Protein AF-A0A2Z3UNY6-F1 (afdb_monomer_lite)

Secondary structure (DSSP, 8-state):
-HHHHHHHHHHTS-HHHHHHHHHHHHHHHHHSPPPHHHHHHHHHHHHHHHHTGGGSTTPPP----HHHHHHHHHHHHHHHHHHHHHH-HHHHHHHHHHHHHH-HHHHHHHHHHHHHHHHHHHHHHHHTTHHHHHHHTSHHHHHTTHHHHHHHHIIIIIHHHHHHHHHHHHHHHTTSS---HHHHHHHHHHHHHHHHHHHHHHHHHHHTT-GGGHHHHHHHHHHHHHHHHHHHHHHHHHHHHHHHTGGGS-HHHHHHHHHHHHHHHHHHHHHHHHHHSPPP-GGGG--

pLDDT: mean 86.16, std 9.03, range [49.38, 97.25]

Sequence (287 aa):
MMRLLAATVLRLYPRAWRRRYAEEVGDLLASRPVRARTVTDLARGAFDAWINRRLIPGGSAMRVPITPIVLTVSTYALLNLWNPGIRHVPSLHEAWNVAMESSSTATLGLAAVATFLFAATPVLAMLSLVPLFLSATTKRAFMEGRGLLVLTLAGAFAIPIWGFTSIYYGMTFFDLGFPVGPLGNAMTGGFFAPLIIVVALGLRGVAVVDPLLDAGVHRAGRLLSIAAALNMVAWVPVLLLLTLGASGASTRFVVAVLASVVCSVGISVVIIRSCTRPEPSRNLVRA

Radius of gyration: 22.83 Å; chains: 1; bounding box: 60×33×71 Å

Structure (mmCIF, N/CA/C/O backbone):
data_AF-A0A2Z3UNY6-F1
#
_entry.id   AF-A0A2Z3UNY6-F1
#
loop_
_atom_site.group_PDB
_atom_site.id
_atom_site.type_symbol
_atom_site.label_atom_id
_atom_site.label_alt_id
_atom_site.label_comp_id
_atom_site.label_asym_id
_atom_site.label_entity_id
_atom_site.label_seq_id
_atom_site.pdbx_PDB_ins_code
_atom_site.Cartn_x
_atom_site.Cartn_y
_atom_site.Cartn_z
_atom_site.occupancy
_atom_site.B_iso_or_equiv
_atom_site.auth_seq_id
_atom_site.auth_comp_id
_atom_site.auth_asym_id
_atom_site.auth_atom_id
_atom_site.pdbx_PDB_model_num
ATOM 1 N N . MET A 1 1 ? 6.566 -2.713 34.388 1.00 88.88 1 MET A N 1
ATOM 2 C CA . MET A 1 1 ? 6.427 -2.518 32.925 1.00 88.88 1 MET A CA 1
ATOM 3 C C . MET A 1 1 ? 5.611 -3.621 32.235 1.00 88.88 1 MET A C 1
ATOM 5 O O . MET A 1 1 ? 4.559 -3.305 31.700 1.00 88.88 1 MET A O 1
ATOM 9 N N . MET A 1 2 ? 5.999 -4.907 32.289 1.00 94.31 2 MET A N 1
ATOM 10 C CA . MET A 1 2 ? 5.293 -5.994 31.564 1.00 94.31 2 MET A CA 1
ATOM 11 C C . MET A 1 2 ? 3.803 -6.164 31.920 1.00 94.31 2 MET A C 1
ATOM 13 O O . MET A 1 2 ? 2.992 -6.425 31.039 1.00 94.31 2 MET A O 1
ATOM 17 N N . ARG A 1 3 ? 3.412 -5.945 33.184 1.00 94.69 3 ARG A N 1
ATOM 18 C CA . ARG A 1 3 ? 1.993 -5.943 33.600 1.00 94.69 3 ARG A CA 1
ATOM 19 C C . ARG A 1 3 ? 1.163 -4.859 32.899 1.00 94.69 3 ARG A C 1
ATOM 21 O O . ARG A 1 3 ? 0.046 -5.131 32.480 1.00 94.69 3 ARG A O 1
ATOM 28 N N . LEU A 1 4 ? 1.723 -3.659 32.715 1.00 91.69 4 LEU A N 1
ATOM 29 C CA . LEU A 1 4 ? 1.059 -2.569 31.988 1.00 91.69 4 LEU A CA 1
ATOM 30 C C . LEU A 1 4 ? 0.896 -2.914 30.505 1.00 91.69 4 LEU A C 1
ATOM 32 O O . LEU A 1 4 ? -0.156 -2.649 29.928 1.00 91.69 4 LEU A O 1
ATOM 36 N N . LEU A 1 5 ? 1.903 -3.559 29.905 1.00 89.19 5 LEU A N 1
ATOM 37 C CA . LEU A 1 5 ? 1.811 -4.066 28.535 1.00 89.19 5 LEU A CA 1
ATOM 38 C C . LEU A 1 5 ? 0.714 -5.126 28.409 1.00 89.19 5 LEU A C 1
ATOM 40 O O . LEU A 1 5 ? -0.135 -5.000 27.534 1.00 89.19 5 LEU A O 1
ATOM 44 N N . ALA A 1 6 ? 0.656 -6.108 29.311 1.00 92.88 6 ALA A N 1
ATOM 45 C CA . ALA A 1 6 ? -0.406 -7.117 29.310 1.00 92.88 6 ALA A CA 1
ATOM 46 C C . ALA A 1 6 ? -1.806 -6.497 29.471 1.00 92.88 6 ALA A C 1
ATOM 48 O O . ALA A 1 6 ? -2.715 -6.830 28.712 1.00 92.88 6 ALA A O 1
ATOM 49 N N . ALA A 1 7 ? -1.972 -5.536 30.386 1.00 91.00 7 ALA A N 1
ATOM 50 C CA . ALA A 1 7 ? -3.230 -4.804 30.551 1.00 91.00 7 ALA A CA 1
ATOM 51 C C . ALA A 1 7 ? -3.602 -3.988 29.299 1.00 91.00 7 ALA A C 1
ATOM 53 O O . ALA A 1 7 ? -4.776 -3.886 28.942 1.00 91.00 7 ALA A O 1
ATOM 54 N N . THR A 1 8 ? -2.608 -3.436 28.600 1.00 86.94 8 THR A N 1
ATOM 55 C CA . THR A 1 8 ? -2.811 -2.725 27.330 1.00 86.94 8 THR A CA 1
ATOM 56 C C . THR A 1 8 ? -3.236 -3.690 26.225 1.00 86.94 8 THR A C 1
ATOM 58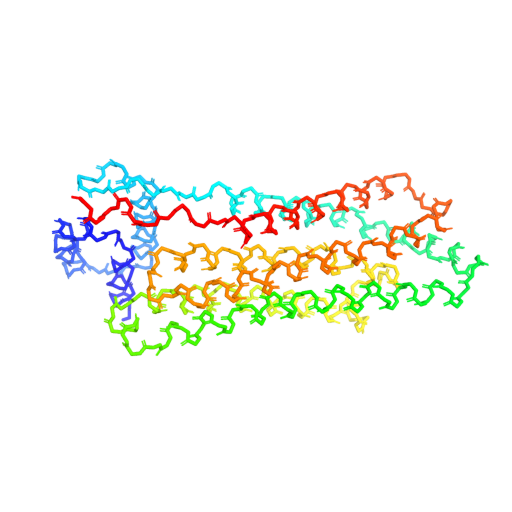 O O . THR A 1 8 ? -4.195 -3.407 25.511 1.00 86.94 8 THR A O 1
ATOM 61 N N . VAL A 1 9 ? -2.602 -4.861 26.129 1.00 88.50 9 VAL A N 1
ATOM 62 C CA . VAL A 1 9 ? -2.979 -5.916 25.175 1.00 88.50 9 VAL A CA 1
ATOM 63 C C . VAL A 1 9 ? -4.389 -6.434 25.451 1.00 88.50 9 VAL A C 1
ATOM 65 O O . VAL A 1 9 ? -5.155 -6.627 24.510 1.00 88.50 9 VAL A O 1
ATOM 68 N N . LEU A 1 10 ? -4.799 -6.568 26.717 1.00 93.50 10 LEU A N 1
ATOM 69 C CA . LEU A 1 10 ? -6.178 -6.935 27.050 1.00 93.50 10 LEU A CA 1
ATOM 70 C C . LEU A 1 10 ? -7.196 -5.952 26.468 1.00 93.50 10 LEU A C 1
ATOM 72 O O . LEU A 1 10 ? -8.253 -6.382 26.015 1.00 93.50 10 LEU A O 1
ATOM 76 N N . ARG A 1 11 ? -6.880 -4.651 26.391 1.00 89.00 11 ARG A N 1
ATOM 77 C CA . ARG A 1 11 ? -7.766 -3.650 25.768 1.00 89.00 11 ARG A CA 1
ATOM 78 C C . ARG A 1 11 ? -7.969 -3.874 24.266 1.00 89.00 11 ARG A C 1
ATOM 80 O O . ARG A 1 11 ? -8.974 -3.393 23.742 1.00 89.00 11 ARG A O 1
ATOM 87 N N . LEU A 1 12 ? -7.079 -4.623 23.607 1.00 85.81 12 LEU A N 1
ATOM 88 C CA . LEU A 1 12 ? -7.204 -4.993 22.196 1.00 85.81 12 LEU A CA 1
ATOM 89 C C . LEU A 1 12 ? -8.274 -6.064 21.961 1.00 85.81 12 LEU A C 1
ATOM 91 O O . LEU A 1 12 ? -8.753 -6.174 20.837 1.00 85.81 12 LEU A O 1
ATOM 95 N N . TYR A 1 13 ? -8.691 -6.825 22.979 1.00 90.19 13 TYR A N 1
ATOM 96 C CA . TYR A 1 13 ? -9.731 -7.842 22.807 1.00 90.19 13 TYR A CA 1
ATOM 97 C C . TYR A 1 13 ? -11.101 -7.220 22.463 1.00 90.19 13 TYR A C 1
ATOM 99 O O . TYR A 1 13 ? -11.451 -6.138 22.971 1.00 90.19 13 TYR A O 1
ATOM 107 N N . PRO A 1 14 ? -11.937 -7.920 21.663 1.00 86.38 14 PRO A N 1
ATOM 108 C CA . PRO A 1 14 ? -13.296 -7.484 21.357 1.00 86.38 14 PRO A CA 1
ATOM 109 C C . PRO A 1 14 ? -14.097 -7.150 22.622 1.00 86.38 14 PRO A C 1
ATOM 111 O O . PRO A 1 14 ? -14.027 -7.849 23.631 1.00 86.38 14 PRO A O 1
ATOM 114 N N . ARG A 1 15 ? -14.924 -6.097 22.576 1.00 86.94 15 ARG A N 1
ATOM 115 C CA . ARG A 1 15 ? -15.680 -5.622 23.755 1.00 86.94 15 ARG A CA 1
ATOM 116 C C . ARG A 1 15 ? -16.594 -6.693 24.370 1.00 86.94 15 ARG A C 1
ATOM 118 O O . ARG A 1 15 ? -16.791 -6.683 25.579 1.00 86.94 15 ARG A O 1
ATOM 125 N N . ALA A 1 16 ? -17.174 -7.575 23.551 1.00 88.25 16 ALA A N 1
ATOM 126 C CA . ALA A 1 16 ? -18.000 -8.690 24.025 1.00 88.25 16 ALA A CA 1
ATOM 127 C C . ALA A 1 16 ? -17.166 -9.720 24.803 1.00 88.25 16 ALA A C 1
ATOM 129 O O . ALA A 1 16 ? -17.562 -10.127 25.886 1.00 88.25 16 ALA A O 1
ATOM 130 N N . TRP A 1 17 ? -15.971 -10.047 24.299 1.00 94.00 17 TRP A N 1
ATOM 131 C CA . TRP A 1 17 ? -15.021 -10.912 24.994 1.00 94.00 17 TRP A CA 1
ATOM 132 C C . TRP A 1 17 ? -14.603 -10.305 26.334 1.00 94.00 17 TRP A C 1
ATOM 134 O O . TRP A 1 17 ? -14.711 -10.949 27.371 1.00 94.00 17 TRP A O 1
ATOM 144 N N . ARG A 1 18 ? -14.206 -9.025 26.330 1.00 94.62 18 ARG A N 1
ATOM 145 C CA . ARG A 1 18 ? -13.748 -8.338 27.546 1.00 94.62 18 ARG A CA 1
ATOM 146 C C . ARG A 1 18 ? -14.812 -8.284 28.632 1.00 94.62 18 ARG A C 1
ATOM 148 O O . ARG A 1 18 ? -14.487 -8.482 29.789 1.00 94.62 18 ARG A O 1
ATOM 155 N N . ARG A 1 19 ? -16.073 -8.043 28.265 1.00 93.31 19 ARG A N 1
ATOM 156 C CA . ARG A 1 19 ? -17.181 -8.031 29.231 1.00 93.31 19 ARG A CA 1
ATOM 157 C C . ARG A 1 19 ? -17.341 -9.348 29.986 1.00 93.31 19 ARG A C 1
ATOM 159 O O . ARG A 1 19 ? -17.894 -9.323 31.071 1.00 93.31 19 ARG A O 1
ATOM 166 N N . ARG A 1 20 ? -16.896 -10.461 29.402 1.00 93.31 20 ARG A N 1
ATOM 167 C CA . ARG A 1 20 ? -17.032 -11.787 29.997 1.00 93.31 20 ARG A CA 1
ATOM 168 C C . ARG A 1 20 ? -15.763 -12.258 30.697 1.00 93.31 20 ARG A C 1
ATOM 170 O O . ARG A 1 20 ? -15.863 -12.833 31.763 1.00 93.31 20 ARG A O 1
ATOM 177 N N . TYR A 1 21 ? -14.597 -12.013 30.102 1.00 95.38 21 TYR A N 1
ATOM 178 C CA . TYR A 1 21 ? -13.350 -12.658 30.525 1.00 95.38 21 TYR A CA 1
ATOM 179 C C . TYR A 1 21 ? -12.271 -11.688 31.022 1.00 95.38 21 TYR A C 1
ATOM 181 O O . TYR A 1 21 ? -11.218 -12.133 31.469 1.00 95.38 21 TYR A O 1
ATOM 189 N N . ALA A 1 22 ? -12.462 -10.364 30.920 1.00 94.56 22 ALA A N 1
ATOM 190 C CA . ALA A 1 22 ? -11.389 -9.431 31.281 1.00 94.56 22 ALA A CA 1
ATOM 191 C C . ALA A 1 22 ? -11.068 -9.434 32.781 1.00 94.56 22 ALA A C 1
ATOM 193 O O . ALA A 1 22 ? -9.909 -9.224 33.125 1.00 94.56 22 ALA A O 1
ATOM 194 N N . GLU A 1 23 ? -12.065 -9.658 33.639 1.00 96.25 23 GLU A N 1
ATOM 195 C CA . GLU A 1 23 ? -11.885 -9.744 35.093 1.00 96.25 23 GLU A CA 1
ATOM 196 C C . GLU A 1 23 ? -11.099 -11.006 35.463 1.00 96.25 23 GLU A C 1
ATOM 198 O O . GLU A 1 23 ? -9.991 -10.896 35.977 1.00 96.25 23 GLU A O 1
ATOM 203 N N . GLU A 1 24 ? -11.570 -12.181 35.029 1.00 97.12 24 GLU A N 1
ATOM 204 C CA . GLU A 1 24 ? -10.894 -13.469 35.249 1.00 97.12 24 GLU A CA 1
ATOM 205 C C . GLU A 1 24 ? -9.432 -13.460 34.763 1.00 97.12 24 GLU A C 1
ATOM 207 O O . GLU A 1 24 ? -8.513 -13.890 35.464 1.00 97.12 24 GLU A O 1
ATOM 212 N N . VAL A 1 25 ? -9.179 -12.939 33.555 1.00 96.75 25 VAL A N 1
ATOM 213 C CA . VAL A 1 25 ? -7.810 -12.856 33.022 1.00 96.75 25 VAL A CA 1
ATOM 214 C C . VAL A 1 25 ? -6.994 -11.780 33.744 1.00 96.75 25 VAL A C 1
ATOM 216 O O . VAL A 1 25 ? -5.783 -11.941 33.904 1.00 96.75 25 VAL A O 1
ATOM 219 N N . GLY A 1 26 ? -7.632 -10.712 34.224 1.00 96.06 26 GLY A N 1
ATOM 220 C CA . GLY A 1 26 ? -7.013 -9.720 35.101 1.00 96.06 26 GLY A CA 1
ATOM 221 C C . GLY A 1 26 ? -6.489 -10.344 36.396 1.00 96.06 26 GLY A C 1
ATOM 222 O O . GLY A 1 26 ? -5.318 -10.147 36.732 1.00 96.06 26 GLY A O 1
ATOM 223 N N . ASP A 1 27 ? -7.300 -11.171 37.052 1.00 96.44 27 ASP A N 1
ATOM 224 C CA . ASP A 1 27 ? -6.939 -11.869 38.294 1.00 96.44 27 ASP A CA 1
ATOM 225 C C . ASP A 1 27 ? -5.810 -12.887 38.077 1.00 96.44 27 ASP A C 1
ATOM 227 O O . ASP A 1 27 ? -4.869 -13.000 38.876 1.00 96.44 27 ASP A O 1
ATOM 231 N N . LEU A 1 28 ? -5.821 -13.580 36.934 1.00 96.00 28 LEU A N 1
ATOM 232 C CA . LEU A 1 28 ? -4.721 -14.461 36.531 1.00 96.00 28 LEU A CA 1
ATOM 233 C C . LEU A 1 28 ? -3.406 -13.694 36.311 1.00 96.00 28 LEU A C 1
ATOM 235 O O . LEU A 1 28 ? -2.334 -14.183 36.678 1.00 96.00 28 LEU A O 1
ATOM 239 N N . LEU A 1 29 ? -3.462 -12.487 35.739 1.00 96.62 29 LEU A N 1
ATOM 240 C CA . LEU A 1 29 ? -2.282 -11.631 35.561 1.00 96.62 29 LEU A CA 1
ATOM 241 C C . LEU A 1 29 ? -1.804 -10.993 36.874 1.00 96.62 29 LEU A C 1
ATOM 243 O O . LEU A 1 29 ? -0.616 -10.671 36.999 1.00 96.62 29 LEU A O 1
ATOM 247 N N . ALA A 1 30 ? -2.698 -10.807 37.846 1.00 95.75 30 ALA A N 1
ATOM 248 C CA . ALA A 1 30 ? -2.356 -10.319 39.178 1.00 95.75 30 ALA A CA 1
ATOM 249 C C . ALA A 1 30 ? -1.650 -11.401 40.012 1.00 95.75 30 ALA A C 1
ATOM 251 O O . ALA A 1 30 ? -0.616 -11.123 40.627 1.00 95.75 30 ALA A O 1
ATOM 252 N N . SER A 1 31 ? -2.153 -12.638 39.962 1.00 96.88 31 SER A N 1
ATOM 253 C CA . SER A 1 31 ? -1.643 -13.776 40.743 1.00 96.88 31 SER A CA 1
ATOM 254 C C . SER A 1 31 ? -0.319 -14.359 40.235 1.00 96.88 31 SER A C 1
ATOM 256 O O . SER A 1 31 ? 0.350 -15.085 40.970 1.00 96.88 31 SER A O 1
ATOM 258 N N . ARG A 1 32 ? 0.102 -14.049 38.998 1.00 95.69 32 ARG A N 1
ATOM 259 C CA . ARG A 1 32 ? 1.323 -14.610 38.389 1.00 95.69 32 ARG A CA 1
ATOM 260 C C . ARG A 1 32 ? 2.286 -13.532 37.869 1.00 95.69 32 ARG A C 1
ATOM 262 O O . ARG A 1 32 ? 1.863 -12.449 37.457 1.00 95.69 32 ARG A O 1
ATOM 269 N N . PRO A 1 33 ? 3.608 -13.793 37.852 1.00 96.88 33 PRO A N 1
ATOM 270 C CA . PRO A 1 33 ? 4.566 -12.896 37.214 1.00 96.88 33 PRO A CA 1
ATOM 271 C C . PRO A 1 33 ? 4.385 -12.899 35.687 1.00 96.88 33 PRO A C 1
ATOM 273 O O . PRO A 1 33 ? 4.467 -13.939 35.034 1.00 96.88 33 PRO A O 1
ATOM 276 N N . VAL A 1 34 ? 4.166 -11.715 35.107 1.00 97.19 34 VAL A N 1
ATOM 277 C CA . VAL A 1 34 ? 3.964 -11.535 33.660 1.00 97.19 34 VAL A CA 1
ATOM 278 C C . VAL A 1 34 ? 5.309 -11.536 32.935 1.00 97.19 34 VAL A C 1
ATOM 280 O O . VAL A 1 34 ? 6.145 -10.660 33.166 1.00 97.19 34 VAL A O 1
ATOM 283 N N . ARG A 1 35 ? 5.500 -12.497 32.026 1.00 97.25 35 ARG A N 1
ATOM 284 C CA . ARG A 1 35 ? 6.690 -12.609 31.164 1.00 97.25 35 ARG A CA 1
ATOM 285 C C . ARG A 1 35 ? 6.400 -12.031 29.776 1.00 97.25 35 ARG A C 1
ATOM 287 O O . ARG A 1 35 ? 5.242 -11.920 29.383 1.00 97.25 35 ARG A O 1
ATOM 294 N N . ALA A 1 36 ? 7.441 -11.733 28.995 1.00 93.88 36 ALA A N 1
ATOM 295 C CA . ALA A 1 36 ? 7.281 -11.285 27.604 1.00 93.88 36 ALA A CA 1
ATOM 296 C C . ALA A 1 36 ? 6.446 -12.279 26.770 1.00 93.88 36 ALA A C 1
ATOM 298 O O . ALA A 1 36 ? 5.543 -11.869 26.047 1.00 93.88 36 ALA A O 1
ATOM 299 N N . ARG A 1 37 ? 6.662 -13.588 26.978 1.00 95.88 37 ARG A N 1
ATOM 300 C CA . ARG A 1 37 ? 5.856 -14.661 26.375 1.00 95.88 37 ARG A CA 1
ATOM 301 C C . ARG A 1 37 ? 4.360 -14.549 26.701 1.00 95.88 37 ARG A C 1
ATOM 303 O O . ARG A 1 37 ? 3.526 -14.753 25.833 1.00 95.88 37 ARG A O 1
ATOM 310 N N . THR A 1 38 ? 4.003 -14.161 27.926 1.00 96.06 38 THR A N 1
ATOM 311 C CA . THR A 1 38 ? 2.599 -13.943 28.313 1.00 96.06 38 THR A CA 1
ATOM 312 C C . THR A 1 38 ? 1.973 -12.808 27.505 1.00 96.06 38 THR A C 1
ATOM 314 O O . THR A 1 38 ? 0.831 -12.914 27.075 1.00 96.06 38 THR A O 1
ATOM 317 N N . VAL A 1 39 ? 2.723 -11.728 27.265 1.00 93.69 39 VAL A N 1
ATOM 318 C CA . VAL A 1 39 ? 2.251 -10.594 26.457 1.00 93.69 39 VAL A CA 1
ATOM 319 C C . VAL A 1 39 ? 2.047 -11.020 25.000 1.00 93.69 39 VAL A C 1
ATOM 321 O O . VAL A 1 39 ? 1.027 -10.668 24.410 1.00 93.69 39 VAL A O 1
ATOM 324 N N . THR A 1 40 ? 2.962 -11.815 24.431 1.00 87.62 40 THR A N 1
ATOM 325 C CA . THR A 1 40 ? 2.812 -12.337 23.062 1.00 87.62 40 THR A CA 1
ATOM 326 C C . THR A 1 40 ? 1.651 -13.320 22.941 1.00 87.62 40 THR A C 1
ATOM 328 O O . THR A 1 40 ? 0.905 -13.254 21.966 1.00 87.62 40 THR A O 1
ATOM 331 N N . ASP A 1 41 ? 1.446 -14.182 23.939 1.00 94.81 41 ASP A N 1
ATOM 332 C CA . ASP A 1 41 ? 0.335 -15.138 23.959 1.00 94.81 41 ASP A CA 1
ATOM 333 C C . ASP A 1 41 ? -1.015 -14.411 24.068 1.00 94.81 41 ASP A C 1
ATOM 335 O O . ASP A 1 41 ? -1.943 -14.722 23.321 1.00 94.81 41 ASP A O 1
ATOM 339 N N . LEU A 1 42 ? -1.110 -13.372 24.909 1.00 94.19 42 LEU A N 1
ATOM 340 C CA . LEU A 1 42 ? -2.285 -12.494 24.973 1.00 94.19 42 LEU A CA 1
ATOM 341 C C . LEU A 1 42 ? -2.521 -11.750 23.655 1.00 94.19 42 LEU A C 1
ATOM 343 O O . LEU A 1 42 ? -3.662 -11.615 23.225 1.00 94.19 42 LEU A O 1
ATOM 347 N N . ALA A 1 43 ? -1.466 -11.269 22.993 1.00 84.94 43 ALA A N 1
ATOM 348 C CA . ALA A 1 43 ? -1.602 -10.575 21.715 1.00 84.94 43 ALA A CA 1
ATOM 349 C C . ALA A 1 43 ? -2.113 -11.526 20.622 1.00 84.94 43 ALA A C 1
ATOM 351 O O . ALA A 1 43 ? -3.016 -11.170 19.860 1.00 84.94 43 ALA A O 1
ATOM 352 N N . ARG A 1 44 ? -1.598 -12.762 20.592 1.00 83.06 44 ARG A N 1
ATOM 353 C CA . ARG A 1 44 ? -2.071 -13.820 19.692 1.00 83.06 44 ARG A CA 1
ATOM 354 C C . ARG A 1 44 ? -3.517 -14.211 19.994 1.00 83.06 44 ARG A C 1
ATOM 356 O O . ARG A 1 44 ? -4.303 -14.349 19.063 1.00 83.06 44 ARG A O 1
ATOM 363 N N . GLY A 1 45 ? -3.884 -14.327 21.269 1.00 91.88 45 GLY A N 1
ATOM 364 C CA . GLY A 1 45 ? -5.259 -14.596 21.689 1.00 91.88 45 GLY A CA 1
ATOM 365 C C . GLY A 1 45 ? -6.223 -13.456 21.347 1.00 91.88 45 GLY A C 1
ATOM 366 O O . GLY A 1 45 ? -7.350 -13.716 20.932 1.00 91.88 45 GLY A O 1
ATOM 367 N N . ALA A 1 46 ? -5.785 -12.198 21.449 1.00 86.94 46 ALA A N 1
ATOM 368 C CA . ALA A 1 46 ? -6.578 -11.040 21.038 1.00 86.94 46 ALA A CA 1
ATOM 369 C C . ALA A 1 46 ? -6.858 -11.081 19.534 1.00 86.94 46 ALA A C 1
ATOM 371 O O . ALA A 1 46 ? -7.992 -10.871 19.102 1.00 86.94 46 ALA A O 1
ATOM 372 N N . PHE A 1 47 ? -5.823 -11.374 18.745 1.00 82.62 47 PHE A N 1
ATOM 373 C CA . PHE A 1 47 ? -5.925 -11.527 17.300 1.00 82.62 47 PHE A CA 1
ATOM 374 C C . PHE A 1 47 ? -6.857 -12.684 16.911 1.00 82.62 47 PHE A C 1
ATOM 376 O O . PHE A 1 47 ? -7.758 -12.494 16.093 1.00 82.62 47 PHE A O 1
ATOM 383 N N . ASP A 1 48 ? -6.714 -13.845 17.555 1.00 86.44 48 ASP A N 1
ATOM 384 C CA . ASP A 1 48 ? -7.592 -14.996 17.333 1.00 86.44 48 ASP A CA 1
ATOM 385 C C . ASP A 1 48 ? -9.055 -14.684 17.685 1.00 86.44 48 ASP A C 1
ATOM 387 O O . ASP A 1 48 ? -9.956 -14.958 16.895 1.00 86.44 48 ASP A O 1
ATOM 391 N N . ALA A 1 49 ? -9.302 -13.996 18.805 1.00 87.19 49 ALA A N 1
ATOM 392 C CA . ALA A 1 49 ? -10.644 -13.570 19.204 1.00 87.19 49 ALA A CA 1
ATOM 393 C C . ALA A 1 49 ? -11.292 -12.605 18.191 1.00 87.19 49 ALA A C 1
ATOM 395 O O . ALA A 1 49 ? -12.519 -12.576 18.055 1.00 87.19 49 ALA A O 1
ATOM 396 N N . TRP A 1 50 ? -10.494 -11.815 17.467 1.00 81.75 50 TRP A N 1
ATOM 397 C CA . TRP A 1 50 ? -10.985 -10.979 16.371 1.00 81.75 50 TRP A CA 1
ATOM 398 C C . TRP A 1 50 ? -11.320 -11.786 15.115 1.00 81.75 50 TRP A C 1
ATOM 400 O O . TRP A 1 50 ? -12.377 -11.550 14.523 1.00 81.75 50 TRP A O 1
ATOM 410 N N . ILE A 1 51 ? -10.480 -12.754 14.738 1.00 75.62 51 ILE A N 1
ATOM 411 C CA . ILE A 1 51 ? -10.737 -13.652 13.598 1.00 75.62 51 ILE A CA 1
ATOM 412 C C . ILE A 1 51 ? -11.983 -14.502 13.864 1.00 75.62 51 ILE A C 1
ATOM 414 O O . ILE A 1 51 ? -12.904 -14.565 13.048 1.00 75.62 51 ILE A O 1
ATOM 418 N N . ASN A 1 52 ? -12.051 -15.102 15.048 1.00 81.81 52 ASN A N 1
ATOM 419 C CA . ASN A 1 52 ? -13.112 -16.007 15.466 1.00 81.81 52 ASN A CA 1
ATOM 420 C C . ASN A 1 52 ? -14.248 -15.286 16.195 1.00 81.81 52 ASN A C 1
ATOM 422 O O . ASN A 1 52 ? -14.969 -15.888 16.989 1.00 81.81 52 ASN A O 1
ATOM 426 N N . ARG A 1 53 ? -14.475 -14.001 15.896 1.00 81.25 53 ARG A N 1
ATOM 427 C CA . ARG A 1 53 ? -15.479 -13.180 16.591 1.00 81.25 53 ARG A CA 1
ATOM 428 C C . ARG A 1 53 ? -16.901 -13.750 16.523 1.00 81.25 53 ARG A C 1
ATOM 430 O O . ARG A 1 53 ? -17.692 -13.495 17.423 1.00 81.25 53 ARG A O 1
ATOM 437 N N . ARG A 1 54 ? -17.198 -14.558 15.498 1.00 82.62 54 ARG A N 1
ATOM 438 C CA . ARG A 1 54 ? -18.456 -15.316 15.346 1.00 82.62 54 ARG A CA 1
ATOM 439 C C . ARG A 1 54 ? -18.704 -16.350 16.452 1.00 82.62 54 ARG A C 1
ATOM 441 O O . ARG A 1 54 ? -19.848 -16.711 16.679 1.00 82.62 54 ARG A O 1
ATOM 448 N N . LEU A 1 55 ? -17.649 -16.830 17.113 1.00 87.44 55 LEU A N 1
ATOM 449 C CA . LEU A 1 55 ? -17.742 -17.781 18.225 1.00 87.44 55 LEU A CA 1
ATOM 450 C C . LEU A 1 55 ? -18.044 -17.082 19.556 1.00 87.44 55 LEU A C 1
ATOM 452 O O . LEU A 1 55 ? -18.375 -17.740 20.536 1.00 87.44 55 LEU A O 1
ATOM 456 N N . ILE A 1 56 ? -17.924 -15.752 19.609 1.00 87.62 56 ILE A N 1
ATOM 457 C CA . ILE A 1 56 ? -18.188 -14.971 20.813 1.00 87.62 56 ILE A CA 1
ATOM 458 C C . ILE A 1 56 ? -19.691 -14.670 20.848 1.00 87.62 56 ILE A C 1
ATOM 460 O O . ILE A 1 56 ? -20.178 -13.991 19.942 1.00 87.62 56 ILE A O 1
ATOM 464 N N . PRO A 1 57 ? -20.439 -15.108 21.878 1.00 85.19 57 PRO A N 1
ATOM 465 C CA . PRO A 1 57 ? -21.862 -14.801 21.996 1.00 85.19 57 PRO A CA 1
ATOM 466 C C . PRO A 1 57 ? -22.119 -13.288 21.939 1.00 85.19 57 PRO A C 1
ATOM 468 O O . PRO A 1 57 ? -21.465 -12.508 22.635 1.00 85.19 57 PRO A O 1
ATOM 471 N N . GLY A 1 58 ? -23.036 -12.859 21.066 1.00 83.06 58 GLY A N 1
ATOM 472 C CA . GLY A 1 58 ? -23.312 -11.438 20.805 1.00 83.06 58 GLY A CA 1
ATOM 473 C C . GLY A 1 58 ? -22.234 -10.707 19.986 1.00 83.06 58 GLY A C 1
ATOM 474 O O . GLY A 1 58 ? -22.315 -9.492 19.789 1.00 83.06 58 GLY A O 1
ATOM 475 N N . GLY A 1 59 ? -21.208 -11.413 19.508 1.00 75.88 59 GLY A N 1
ATOM 476 C CA . GLY A 1 59 ? -20.208 -10.900 18.582 1.00 75.88 59 GLY A CA 1
ATOM 477 C C . GLY A 1 59 ? -20.712 -10.952 17.142 1.00 75.88 59 GLY A C 1
ATOM 478 O O . GLY A 1 59 ? -21.029 -12.015 16.622 1.00 75.88 59 GLY A O 1
ATOM 479 N N . SER A 1 60 ? -20.744 -9.809 16.455 1.00 73.62 60 SER A N 1
ATOM 480 C CA . SER A 1 60 ? -20.901 -9.811 15.001 1.00 73.62 60 SER A CA 1
ATOM 481 C C . SER A 1 60 ? -19.618 -10.319 14.347 1.00 73.62 60 SER A C 1
ATOM 483 O O . SER A 1 60 ? -18.515 -9.936 14.754 1.00 73.62 60 SER A O 1
ATOM 485 N N . ALA A 1 61 ? -19.751 -11.177 13.330 1.00 68.06 61 ALA A N 1
ATOM 486 C CA . ALA A 1 61 ? -18.611 -11.618 12.537 1.00 68.06 61 ALA A CA 1
ATOM 487 C C . ALA A 1 61 ? -17.849 -10.384 12.041 1.00 68.06 61 ALA A C 1
ATOM 489 O O . ALA A 1 61 ? -18.429 -9.486 11.420 1.00 68.06 61 ALA A O 1
ATOM 490 N N . MET A 1 62 ? -16.550 -10.320 12.342 1.00 65.19 62 MET A N 1
ATOM 491 C CA . MET A 1 62 ? -15.694 -9.321 11.731 1.00 65.19 62 MET A CA 1
ATOM 492 C C . MET A 1 62 ? -15.651 -9.657 10.245 1.00 65.19 62 MET A C 1
ATOM 494 O O . MET A 1 62 ? -15.025 -10.631 9.835 1.00 65.19 62 MET A O 1
ATOM 498 N N . ARG A 1 63 ? -16.361 -8.874 9.431 1.00 63.00 63 ARG A N 1
ATOM 499 C CA . ARG A 1 63 ? -16.161 -8.886 7.987 1.00 63.00 63 ARG A CA 1
ATOM 500 C C . ARG A 1 63 ? -14.805 -8.244 7.755 1.00 63.00 63 ARG A C 1
ATOM 502 O O . ARG A 1 63 ? -14.731 -7.042 7.523 1.00 63.00 63 ARG A O 1
ATOM 509 N N . VAL A 1 64 ? -13.736 -9.025 7.913 1.00 59.97 64 VAL A N 1
ATOM 510 C CA . VAL A 1 64 ? -12.423 -8.612 7.430 1.00 59.97 64 VAL A CA 1
ATOM 511 C C . VAL A 1 64 ? -12.627 -8.426 5.934 1.00 59.97 64 VAL A C 1
ATOM 513 O O . VAL A 1 64 ? -12.996 -9.393 5.259 1.00 59.97 64 VAL A O 1
ATOM 516 N N . PRO A 1 65 ? -12.525 -7.197 5.406 1.00 68.50 65 PRO A N 1
ATOM 517 C CA . PRO A 1 65 ? -12.646 -7.026 3.974 1.00 68.50 65 PRO A CA 1
ATOM 518 C C . PRO A 1 65 ? -11.566 -7.916 3.353 1.00 68.50 65 PRO A C 1
ATOM 520 O O . PRO A 1 65 ? -10.419 -7.877 3.771 1.00 68.50 65 PRO A O 1
ATOM 523 N N . ILE A 1 66 ? -11.921 -8.779 2.404 1.00 73.12 66 ILE A N 1
ATOM 524 C CA . ILE A 1 66 ? -10.935 -9.637 1.720 1.00 73.12 66 ILE A CA 1
ATOM 525 C C . ILE A 1 66 ? -9.911 -8.761 0.975 1.00 73.12 66 ILE A C 1
ATOM 527 O O . ILE A 1 66 ? -8.764 -9.150 0.773 1.00 73.12 66 ILE A O 1
ATOM 531 N N . THR A 1 67 ? -10.315 -7.534 0.631 1.00 76.38 67 THR A N 1
ATOM 532 C CA . THR A 1 67 ? -9.536 -6.565 -0.131 1.00 76.38 67 THR A CA 1
ATOM 533 C C . THR A 1 67 ? -8.131 -6.312 0.428 1.00 76.38 67 THR A C 1
ATOM 535 O O . THR A 1 67 ? -7.198 -6.526 -0.335 1.00 76.38 67 THR A O 1
ATOM 538 N N . PRO A 1 68 ? -7.893 -5.925 1.699 1.00 73.94 68 PRO A N 1
ATOM 539 C CA . PRO A 1 68 ? -6.540 -5.670 2.179 1.00 73.94 68 PRO A CA 1
ATOM 540 C C . PRO A 1 68 ? -5.678 -6.931 2.201 1.00 73.94 68 PRO A C 1
ATOM 542 O O . PRO A 1 68 ? -4.504 -6.829 1.896 1.00 73.94 68 PRO A O 1
ATOM 545 N N . ILE A 1 69 ? -6.243 -8.117 2.469 1.00 75.62 69 ILE A N 1
ATOM 546 C CA . ILE A 1 69 ? -5.482 -9.379 2.420 1.00 75.62 69 ILE A CA 1
ATOM 547 C C . ILE A 1 69 ? -4.984 -9.629 0.996 1.00 75.62 69 ILE A C 1
ATOM 549 O O . ILE A 1 69 ? -3.787 -9.815 0.789 1.00 75.62 69 ILE A O 1
ATOM 553 N N . VAL A 1 70 ? -5.891 -9.584 0.015 1.00 78.94 70 VAL A N 1
ATOM 554 C CA . VAL A 1 70 ? -5.542 -9.759 -1.402 1.00 78.94 70 VAL A CA 1
ATOM 555 C C . VAL A 1 70 ? -4.516 -8.715 -1.823 1.00 78.94 70 VAL A C 1
ATOM 557 O O . VAL A 1 70 ? -3.510 -9.058 -2.427 1.00 78.94 70 VAL A O 1
ATOM 560 N N . LEU A 1 71 ? -4.715 -7.454 -1.445 1.00 84.56 71 LEU A N 1
ATOM 561 C CA . LEU A 1 71 ? -3.799 -6.374 -1.786 1.00 84.56 71 LEU A CA 1
ATOM 562 C C . LEU A 1 71 ? -2.419 -6.518 -1.127 1.00 84.56 71 LEU A C 1
ATOM 564 O O . LEU A 1 71 ? -1.413 -6.240 -1.777 1.00 84.56 71 LEU A O 1
ATOM 568 N N . THR A 1 72 ? -2.338 -6.975 0.124 1.00 79.44 72 THR A N 1
ATOM 569 C CA . THR A 1 72 ? -1.064 -7.252 0.802 1.00 79.44 72 THR A CA 1
ATOM 570 C C . THR A 1 72 ? -0.331 -8.408 0.131 1.00 79.44 72 THR A C 1
ATOM 572 O O . THR A 1 72 ? 0.862 -8.284 -0.136 1.00 79.44 72 THR A O 1
ATOM 575 N N . VAL A 1 73 ? -1.032 -9.495 -0.205 1.00 82.44 73 VAL A N 1
ATOM 576 C CA . VAL A 1 73 ? -0.445 -10.625 -0.941 1.00 82.44 73 VAL A CA 1
ATOM 577 C C . VAL A 1 73 ? 0.035 -10.178 -2.321 1.00 82.44 73 VAL A C 1
ATOM 579 O O . VAL A 1 73 ? 1.171 -10.471 -2.684 1.00 82.44 73 VAL A O 1
ATOM 582 N N . SER A 1 74 ? -0.767 -9.409 -3.061 1.00 81.81 74 SER A N 1
ATOM 583 C CA . SER A 1 74 ? -0.377 -8.875 -4.372 1.00 81.81 74 SER A CA 1
ATOM 584 C C . SER A 1 74 ? 0.816 -7.924 -4.280 1.00 81.81 74 SER A C 1
ATOM 586 O O . SER A 1 74 ? 1.690 -7.955 -5.138 1.00 81.81 74 SER A O 1
ATOM 588 N N . THR A 1 75 ? 0.897 -7.114 -3.224 1.00 83.56 75 THR A N 1
ATOM 589 C CA . THR A 1 75 ? 2.056 -6.245 -2.974 1.00 83.56 75 THR A CA 1
ATOM 590 C C . THR A 1 75 ? 3.300 -7.069 -2.660 1.00 83.56 75 THR A C 1
ATOM 592 O O . THR A 1 75 ? 4.376 -6.791 -3.178 1.00 83.56 75 THR A O 1
ATOM 595 N N . TYR A 1 76 ? 3.168 -8.113 -1.842 1.00 83.88 76 TYR A N 1
ATOM 596 C CA . TYR A 1 76 ? 4.276 -9.015 -1.555 1.00 83.88 76 TYR A CA 1
ATOM 597 C C . TYR A 1 76 ? 4.740 -9.749 -2.819 1.00 83.88 76 TYR A C 1
ATOM 599 O O . TYR A 1 76 ? 5.940 -9.852 -3.064 1.00 83.88 76 TYR A O 1
ATOM 607 N N . ALA A 1 77 ? 3.811 -10.198 -3.666 1.00 84.12 77 ALA A N 1
ATOM 608 C CA . ALA A 1 77 ? 4.128 -10.763 -4.973 1.00 84.12 77 ALA A CA 1
ATOM 609 C C . ALA A 1 77 ? 4.865 -9.745 -5.859 1.00 84.12 77 ALA A C 1
ATOM 611 O O . ALA A 1 77 ? 5.876 -10.092 -6.459 1.00 84.12 77 ALA A O 1
ATOM 612 N N . LEU A 1 78 ? 4.430 -8.481 -5.872 1.00 84.81 78 LEU A N 1
ATOM 613 C CA . LEU A 1 78 ? 5.096 -7.395 -6.592 1.00 84.81 78 LEU A CA 1
ATOM 614 C C . LEU A 1 78 ? 6.540 -7.192 -6.102 1.00 84.81 78 LEU A C 1
ATOM 616 O O . LEU A 1 78 ? 7.459 -7.149 -6.913 1.00 84.81 78 LEU A O 1
ATOM 620 N N . LEU A 1 79 ? 6.770 -7.165 -4.786 1.00 82.12 79 LEU A N 1
ATOM 621 C CA . LEU A 1 79 ? 8.118 -7.089 -4.205 1.00 82.12 79 LEU A CA 1
ATOM 622 C C . LEU A 1 79 ? 8.984 -8.310 -4.559 1.00 82.12 79 LEU A C 1
ATOM 624 O O . LEU A 1 79 ? 10.195 -8.185 -4.716 1.00 82.12 79 LEU A O 1
ATOM 628 N N . ASN A 1 80 ? 8.386 -9.491 -4.715 1.00 80.12 80 ASN A N 1
ATOM 629 C CA . ASN A 1 80 ? 9.116 -10.673 -5.174 1.00 80.12 80 ASN A CA 1
ATOM 630 C C . ASN A 1 80 ? 9.411 -10.635 -6.678 1.00 80.12 80 ASN A C 1
ATOM 632 O O . ASN A 1 80 ? 10.460 -11.128 -7.079 1.00 80.12 80 ASN A O 1
ATOM 636 N N . LEU A 1 81 ? 8.543 -10.024 -7.493 1.00 80.00 81 LEU A N 1
ATOM 637 C CA . LEU A 1 81 ? 8.779 -9.772 -8.923 1.00 80.00 81 LEU A CA 1
ATOM 638 C C . LEU A 1 81 ? 9.843 -8.689 -9.157 1.00 80.00 81 LEU A C 1
ATOM 640 O O . LEU A 1 81 ? 10.557 -8.735 -10.158 1.00 80.00 81 LEU A O 1
ATOM 644 N N . TRP A 1 82 ? 10.005 -7.770 -8.204 1.00 75.62 82 TRP A N 1
ATOM 645 C CA . TRP A 1 82 ? 11.080 -6.775 -8.194 1.00 75.62 82 TRP A CA 1
ATOM 646 C C . TRP A 1 82 ? 12.466 -7.424 -8.189 1.00 75.62 82 TRP A C 1
ATOM 648 O O . TRP A 1 82 ? 13.370 -7.017 -8.914 1.00 75.62 82 TRP A O 1
ATOM 658 N N . ASN A 1 83 ? 12.618 -8.486 -7.397 1.00 71.50 83 ASN A N 1
ATOM 659 C CA . ASN A 1 83 ? 13.895 -9.141 -7.153 1.00 71.50 83 ASN A CA 1
ATOM 660 C C . ASN A 1 83 ? 14.569 -9.689 -8.438 1.00 71.50 83 ASN A C 1
ATOM 662 O O . ASN A 1 83 ? 15.728 -9.353 -8.673 1.00 71.50 83 ASN A O 1
ATOM 666 N N . PRO A 1 84 ? 13.903 -10.468 -9.318 1.00 60.47 84 PRO A N 1
ATOM 667 C CA . PRO A 1 84 ? 14.477 -10.859 -10.607 1.00 60.47 84 PRO A CA 1
ATOM 668 C C . PRO A 1 84 ? 14.561 -9.698 -11.610 1.00 60.47 84 PRO A C 1
ATOM 670 O O . PRO A 1 84 ? 15.474 -9.697 -12.434 1.00 60.47 84 PRO A O 1
ATOM 673 N N . GLY A 1 85 ? 13.656 -8.712 -11.533 1.00 59.44 85 GLY A N 1
ATOM 674 C CA . GLY A 1 85 ? 13.634 -7.549 -12.426 1.00 59.44 85 GLY A CA 1
ATOM 675 C C . GLY A 1 85 ? 14.877 -6.667 -12.298 1.00 59.44 85 GLY A C 1
ATOM 676 O O . GLY A 1 85 ? 15.453 -6.275 -13.302 1.00 59.44 85 GLY A O 1
ATOM 677 N N . ILE A 1 86 ? 15.354 -6.411 -11.080 1.00 64.62 86 ILE A N 1
ATOM 678 C CA . ILE A 1 86 ? 16.563 -5.596 -10.881 1.00 64.62 86 ILE A CA 1
ATOM 679 C C . ILE A 1 86 ? 17.848 -6.422 -10.937 1.00 64.62 86 ILE A C 1
ATOM 681 O O . ILE A 1 86 ? 18.888 -5.922 -11.355 1.00 64.62 86 ILE A O 1
ATOM 685 N N . ARG A 1 87 ? 17.825 -7.684 -10.478 1.00 67.81 87 ARG A N 1
ATOM 686 C CA . ARG A 1 87 ? 19.061 -8.481 -10.374 1.00 67.81 87 ARG A CA 1
ATOM 687 C C . ARG A 1 87 ? 19.709 -8.757 -11.726 1.00 67.81 87 ARG A C 1
ATOM 689 O O . ARG A 1 87 ? 20.919 -8.963 -11.772 1.00 67.81 87 ARG A O 1
ATOM 696 N N . HIS A 1 88 ? 18.952 -8.708 -12.821 1.00 79.06 88 HIS A N 1
ATOM 697 C CA . HIS A 1 88 ? 19.518 -8.678 -14.168 1.00 79.06 88 HIS A CA 1
ATOM 698 C C . HIS A 1 88 ? 19.971 -7.263 -14.556 1.00 79.06 88 HIS A C 1
ATOM 700 O O . HIS A 1 88 ? 19.554 -6.726 -15.580 1.00 79.06 88 HIS A O 1
ATOM 706 N N . VAL A 1 89 ? 20.877 -6.695 -13.751 1.00 82.31 89 VAL A N 1
ATOM 707 C CA . VAL A 1 89 ? 21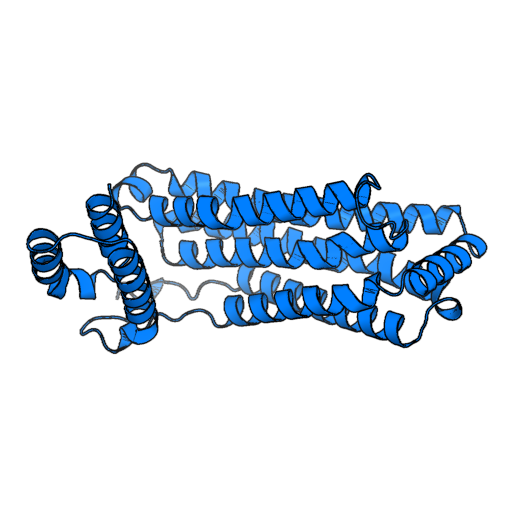.523 -5.393 -13.986 1.00 82.31 89 VAL A CA 1
ATOM 708 C C . VAL A 1 89 ? 22.021 -5.240 -15.436 1.00 82.31 89 VAL A C 1
ATOM 710 O O . VAL A 1 89 ? 21.781 -4.179 -16.008 1.00 82.31 89 VAL A O 1
ATOM 713 N N . PRO A 1 90 ? 22.609 -6.273 -16.091 1.00 86.88 90 PRO A N 1
ATOM 714 C CA . PRO A 1 90 ? 22.997 -6.169 -17.498 1.00 86.88 90 PRO A CA 1
ATOM 715 C C . PRO A 1 90 ? 21.829 -5.853 -18.438 1.00 86.88 90 PRO A C 1
ATOM 717 O O . PRO A 1 90 ? 21.913 -4.885 -19.179 1.00 86.88 90 PRO A O 1
ATOM 720 N N . SER A 1 91 ? 20.708 -6.582 -18.353 1.00 85.12 91 SER A N 1
ATOM 721 C CA . SER A 1 91 ? 19.534 -6.323 -19.206 1.00 85.12 91 SER A CA 1
ATOM 722 C C . SER A 1 91 ? 18.939 -4.939 -18.972 1.00 85.12 91 SER A C 1
ATOM 724 O O . SER A 1 91 ? 18.374 -4.347 -19.884 1.00 85.12 91 SER A O 1
ATOM 726 N N . LEU A 1 92 ? 19.044 -4.430 -17.746 1.00 85.50 92 LEU A N 1
ATOM 727 C CA . LEU A 1 92 ? 18.549 -3.109 -17.401 1.00 85.50 92 LEU A CA 1
ATOM 728 C C . LEU A 1 92 ? 19.425 -2.024 -18.053 1.00 85.50 92 LEU A C 1
ATOM 730 O O . LEU A 1 92 ? 18.903 -1.121 -18.709 1.00 85.50 92 LEU A O 1
ATOM 734 N N . HIS A 1 93 ? 20.750 -2.148 -17.945 1.00 88.50 93 HIS A N 1
ATOM 735 C CA . HIS A 1 93 ? 21.688 -1.243 -18.611 1.00 88.50 93 HIS A CA 1
ATOM 736 C C . HIS A 1 93 ? 21.617 -1.339 -20.139 1.00 88.50 93 HIS A C 1
ATOM 738 O O . HIS A 1 93 ? 21.600 -0.307 -20.801 1.00 88.50 93 HIS A O 1
ATOM 744 N N . GLU A 1 94 ? 21.529 -2.542 -20.706 1.00 90.06 94 GLU A N 1
ATOM 745 C CA . GLU A 1 94 ? 21.410 -2.750 -22.154 1.00 90.06 94 GLU A CA 1
ATOM 746 C C . GLU A 1 94 ? 20.114 -2.141 -22.701 1.00 90.06 94 GLU A C 1
ATOM 748 O O . GLU A 1 94 ? 20.163 -1.367 -23.657 1.00 90.06 94 GLU A O 1
ATOM 753 N N . ALA A 1 95 ? 18.969 -2.392 -22.055 1.00 87.81 95 ALA A N 1
ATOM 754 C CA . ALA A 1 95 ? 17.700 -1.777 -22.442 1.00 87.81 95 ALA A CA 1
ATOM 755 C C . ALA A 1 95 ? 17.758 -0.245 -22.372 1.00 87.81 95 ALA A C 1
ATOM 757 O O . ALA A 1 95 ? 17.259 0.447 -23.260 1.00 87.81 95 ALA A O 1
ATOM 758 N N . TRP A 1 96 ? 18.394 0.299 -21.332 1.00 90.50 96 TRP A N 1
ATOM 759 C CA . TRP A 1 96 ? 18.579 1.739 -21.199 1.00 90.50 96 TRP A CA 1
ATOM 760 C C . TRP A 1 96 ? 19.477 2.320 -22.297 1.00 90.50 96 TRP A C 1
ATOM 762 O O . TRP A 1 96 ? 19.125 3.336 -22.894 1.00 90.50 96 TRP A O 1
ATOM 772 N N . ASN A 1 97 ? 20.608 1.678 -22.590 1.00 92.19 97 ASN A N 1
ATOM 773 C CA . ASN A 1 97 ? 21.552 2.142 -23.606 1.00 92.19 97 ASN A CA 1
ATOM 774 C C . ASN A 1 97 ? 20.905 2.164 -24.994 1.00 92.19 97 ASN A C 1
ATOM 776 O O . ASN A 1 97 ? 20.963 3.186 -25.673 1.00 92.19 97 ASN 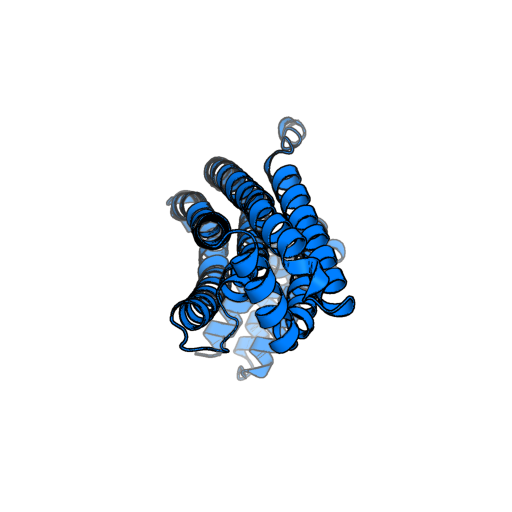A O 1
ATOM 780 N N . VAL A 1 98 ? 20.186 1.100 -25.362 1.00 91.19 98 VAL A N 1
ATOM 781 C CA . VAL A 1 98 ? 19.430 1.037 -26.624 1.00 91.19 98 VAL A CA 1
ATOM 782 C C . VAL A 1 98 ? 18.366 2.142 -26.690 1.00 91.19 98 VAL A C 1
ATOM 784 O O . VAL A 1 98 ? 18.227 2.825 -27.706 1.00 91.19 98 VAL A O 1
ATOM 787 N N . ALA A 1 99 ? 17.636 2.384 -25.595 1.00 89.38 99 ALA A N 1
ATOM 788 C CA . ALA A 1 99 ? 16.665 3.476 -25.549 1.00 89.38 99 ALA A CA 1
ATOM 789 C C . ALA A 1 99 ? 17.332 4.859 -25.707 1.00 89.38 99 ALA A C 1
ATOM 791 O O . ALA A 1 99 ? 16.784 5.742 -26.374 1.00 89.38 99 ALA A O 1
ATOM 792 N N . MET A 1 100 ? 18.519 5.059 -25.132 1.00 91.88 100 MET A N 1
ATOM 793 C CA . MET A 1 100 ? 19.292 6.300 -25.260 1.00 91.88 100 MET A CA 1
ATOM 794 C C . MET A 1 100 ? 19.833 6.528 -26.675 1.00 91.88 100 MET A C 1
ATOM 796 O O . MET A 1 100 ? 19.846 7.674 -27.126 1.00 91.88 100 MET A O 1
ATOM 800 N N . GLU A 1 101 ? 20.225 5.466 -27.381 1.00 92.50 101 GLU A N 1
ATOM 801 C CA . GLU A 1 101 ? 20.659 5.529 -28.785 1.00 92.50 101 GLU A CA 1
ATOM 802 C C . GLU A 1 101 ? 19.523 5.971 -29.718 1.00 92.50 101 GLU A C 1
ATOM 804 O O . GLU A 1 101 ? 19.761 6.696 -30.682 1.00 92.50 101 GLU A O 1
ATOM 809 N N . SER A 1 102 ? 18.278 5.592 -29.404 1.00 88.25 102 SER A N 1
ATOM 810 C CA . SER A 1 102 ? 17.106 5.973 -30.203 1.00 88.25 102 SER A CA 1
ATOM 811 C C . SER A 1 102 ? 16.718 7.453 -30.061 1.00 88.25 102 SER A C 1
ATOM 813 O O . SER A 1 102 ? 16.380 8.102 -31.051 1.00 88.25 102 SER A O 1
ATOM 815 N N . SER A 1 103 ? 16.750 8.005 -28.839 1.00 87.56 103 SER A N 1
ATOM 816 C CA . SER A 1 103 ? 16.416 9.411 -28.565 1.00 87.56 103 SER A CA 1
ATOM 817 C C . SER A 1 103 ? 16.812 9.826 -27.143 1.00 87.56 103 SER A C 1
ATOM 819 O O . SER A 1 103 ? 16.021 9.729 -26.203 1.00 87.56 103 SER A O 1
ATOM 821 N N . SER A 1 104 ? 18.030 10.339 -26.966 1.00 85.69 104 SER A N 1
ATOM 822 C CA . SER A 1 104 ? 18.571 10.690 -25.643 1.00 85.69 104 SER A CA 1
ATOM 823 C C . SER A 1 104 ? 17.691 11.671 -24.852 1.00 85.69 104 SER A C 1
ATOM 825 O O . SER A 1 104 ? 17.399 11.434 -23.678 1.00 85.69 104 SER A O 1
ATOM 827 N N . THR A 1 105 ? 17.199 12.741 -25.487 1.00 89.50 105 THR A N 1
ATOM 828 C CA . THR A 1 105 ? 16.365 13.759 -24.821 1.00 89.50 105 THR A CA 1
ATOM 829 C C . THR A 1 105 ? 15.003 13.208 -24.389 1.00 89.50 105 THR A C 1
ATOM 831 O O . THR A 1 105 ? 14.556 13.479 -23.273 1.00 89.50 105 THR A O 1
ATOM 834 N N . ALA A 1 106 ? 14.337 12.417 -25.239 1.00 88.12 106 ALA A N 1
ATOM 835 C CA . ALA A 1 106 ? 13.027 11.849 -24.915 1.00 88.12 106 ALA A CA 1
ATOM 836 C C . ALA A 1 106 ? 13.135 10.779 -23.818 1.00 88.12 106 ALA A C 1
ATOM 838 O O . ALA A 1 106 ? 12.337 10.774 -22.880 1.00 88.12 106 ALA A O 1
ATOM 839 N N . THR A 1 107 ? 14.157 9.926 -23.893 1.00 89.94 107 THR A N 1
ATOM 840 C CA . THR A 1 107 ? 14.428 8.856 -22.924 1.00 89.94 107 THR A CA 1
ATOM 841 C C . THR A 1 107 ? 14.707 9.419 -21.525 1.00 89.94 107 THR A C 1
ATOM 843 O O . THR A 1 107 ? 14.111 8.965 -20.543 1.00 89.94 107 THR A O 1
ATOM 846 N N . LEU A 1 108 ? 15.511 10.484 -21.418 1.00 89.44 108 LEU A N 1
ATOM 847 C CA . LEU A 1 108 ? 15.728 11.189 -20.147 1.00 89.44 108 LEU A CA 1
ATOM 848 C C . LEU A 1 108 ? 14.440 11.826 -19.606 1.00 89.44 108 LEU A C 1
ATOM 850 O O . LEU A 1 108 ? 14.141 11.697 -18.416 1.00 89.44 108 LEU A O 1
ATOM 854 N N . GLY A 1 109 ? 13.651 12.466 -20.475 1.00 91.75 109 GLY A N 1
ATOM 855 C CA . GLY A 1 109 ? 12.366 13.059 -20.101 1.00 91.75 109 GLY A CA 1
ATOM 856 C C . GLY A 1 109 ? 11.380 12.026 -19.547 1.00 91.75 109 GLY A C 1
ATOM 857 O O . GLY A 1 109 ? 10.797 12.236 -18.483 1.00 91.75 109 GLY A O 1
ATOM 858 N N . LEU A 1 110 ? 11.236 10.878 -20.216 1.00 91.44 110 LEU A N 1
ATOM 859 C CA . LEU A 1 110 ? 10.369 9.784 -19.768 1.00 91.44 110 LEU A CA 1
ATOM 860 C C . LEU A 1 110 ? 10.812 9.222 -18.412 1.00 91.44 110 LEU A C 1
ATOM 862 O O . LEU A 1 110 ? 9.972 9.022 -17.532 1.00 91.44 110 LEU A O 1
ATOM 866 N N . ALA A 1 111 ? 12.116 9.011 -18.214 1.00 90.62 111 ALA A N 1
ATOM 867 C CA . ALA A 1 111 ? 12.645 8.511 -16.945 1.00 90.62 111 ALA A CA 1
ATOM 868 C C . ALA A 1 111 ? 12.399 9.498 -15.794 1.00 90.62 111 ALA A C 1
ATOM 870 O O . ALA A 1 111 ? 11.971 9.091 -14.710 1.00 90.62 111 ALA A O 1
ATOM 871 N N . ALA A 1 112 ? 12.593 10.799 -16.034 1.00 91.19 112 ALA A N 1
ATOM 872 C CA . ALA A 1 112 ? 12.314 11.842 -15.051 1.00 91.19 112 ALA A CA 1
ATOM 873 C C . ALA A 1 112 ? 10.821 11.906 -14.688 1.00 91.19 112 ALA A C 1
ATOM 875 O O . ALA A 1 112 ? 10.478 11.953 -13.504 1.00 91.19 112 ALA A O 1
ATOM 876 N N . VAL A 1 113 ? 9.929 11.839 -15.684 1.00 93.88 113 VAL A N 1
ATOM 877 C CA . VAL A 1 113 ? 8.473 11.815 -15.464 1.00 93.88 113 VAL A CA 1
ATOM 878 C C . VAL A 1 113 ? 8.063 10.585 -14.654 1.00 93.88 113 VAL A C 1
ATOM 880 O O . VAL A 1 113 ? 7.364 10.732 -13.652 1.00 93.88 113 VAL A O 1
ATOM 883 N N . ALA A 1 114 ? 8.522 9.387 -15.030 1.00 92.88 114 ALA A N 1
ATOM 884 C CA . ALA A 1 114 ? 8.250 8.155 -14.286 1.00 92.88 114 ALA A CA 1
ATOM 885 C C . ALA A 1 114 ? 8.679 8.285 -12.817 1.00 92.88 114 ALA A C 1
ATOM 887 O O . ALA A 1 114 ? 7.881 8.073 -11.903 1.00 92.88 114 ALA A O 1
ATOM 888 N N . THR A 1 115 ? 9.922 8.718 -12.602 1.00 90.06 115 THR A N 1
ATOM 889 C CA . THR A 1 115 ? 10.511 8.886 -11.270 1.00 90.06 115 THR A CA 1
ATOM 890 C C . THR A 1 115 ? 9.721 9.879 -10.422 1.00 90.06 115 THR A C 1
ATOM 892 O O . THR A 1 115 ? 9.413 9.598 -9.262 1.00 90.06 115 THR A O 1
ATOM 895 N N . PHE A 1 116 ? 9.343 11.026 -10.992 1.00 92.88 116 PHE A N 1
ATOM 896 C CA . PHE A 1 116 ? 8.545 12.030 -10.293 1.00 92.88 116 PHE A CA 1
ATOM 897 C C . PHE A 1 116 ? 7.164 11.491 -9.904 1.00 92.88 116 PHE A C 1
ATOM 899 O O . PHE A 1 116 ? 6.756 11.623 -8.749 1.00 92.88 116 PHE A O 1
ATOM 906 N N . LEU A 1 117 ? 6.450 10.850 -10.834 1.00 93.56 117 LEU A N 1
ATOM 907 C CA . LEU A 1 117 ? 5.109 10.317 -10.576 1.00 93.56 117 LEU A CA 1
ATOM 908 C C . LEU A 1 117 ? 5.135 9.211 -9.512 1.00 93.56 117 LEU A C 1
ATOM 910 O O . LEU A 1 117 ? 4.292 9.198 -8.604 1.00 93.56 117 LEU A O 1
ATOM 914 N N . PHE A 1 118 ? 6.122 8.316 -9.568 1.00 91.75 118 PHE A N 1
ATOM 915 C CA . PHE A 1 118 ? 6.273 7.281 -8.553 1.00 91.75 118 PHE A CA 1
ATOM 916 C C . PHE A 1 118 ? 6.761 7.810 -7.205 1.00 91.75 118 PHE A C 1
ATOM 918 O O . PHE A 1 118 ? 6.391 7.225 -6.193 1.00 91.75 118 PHE A O 1
ATOM 925 N N . ALA A 1 119 ? 7.525 8.903 -7.152 1.00 89.62 119 ALA A N 1
ATOM 926 C CA . ALA A 1 119 ? 7.889 9.559 -5.895 1.00 89.62 119 ALA A CA 1
ATOM 927 C C . ALA A 1 119 ? 6.708 10.337 -5.284 1.00 89.62 119 ALA A C 1
ATOM 929 O O . ALA A 1 119 ? 6.504 10.324 -4.070 1.00 89.62 119 ALA A O 1
ATOM 930 N N . ALA A 1 120 ? 5.883 10.978 -6.115 1.00 92.12 120 ALA A N 1
ATOM 931 C CA . ALA A 1 120 ? 4.711 11.732 -5.671 1.00 92.12 120 ALA A CA 1
ATOM 932 C C . ALA A 1 120 ? 3.592 10.823 -5.134 1.00 92.12 120 ALA A C 1
ATOM 934 O O . ALA A 1 120 ? 2.897 11.172 -4.178 1.00 92.12 120 ALA A O 1
ATOM 935 N N . THR A 1 121 ? 3.435 9.633 -5.712 1.00 92.44 121 THR A N 1
ATOM 936 C CA . THR A 1 121 ? 2.427 8.641 -5.309 1.00 92.44 121 THR A CA 1
ATOM 937 C C . THR A 1 121 ? 2.451 8.287 -3.807 1.00 92.44 121 THR A C 1
ATOM 939 O O . THR A 1 121 ? 1.418 8.447 -3.150 1.00 92.44 121 THR A O 1
ATOM 942 N N . PRO A 1 122 ? 3.570 7.823 -3.212 1.00 88.44 122 PRO A N 1
ATOM 943 C CA . PRO A 1 122 ? 3.645 7.491 -1.793 1.00 88.44 122 PRO A CA 1
ATOM 944 C C . PRO A 1 122 ? 3.453 8.711 -0.892 1.00 88.44 122 PRO A C 1
ATOM 946 O O . PRO A 1 122 ? 2.855 8.587 0.176 1.00 88.44 122 PRO A O 1
ATOM 949 N N . VAL A 1 123 ? 3.894 9.895 -1.329 1.00 91.62 123 VAL A N 1
ATOM 950 C CA . VAL A 1 123 ? 3.652 11.153 -0.608 1.00 91.62 123 VAL A CA 1
ATOM 951 C C . VAL A 1 123 ? 2.153 11.442 -0.541 1.00 91.62 123 VAL A C 1
ATOM 953 O O . VAL A 1 123 ? 1.621 11.652 0.547 1.00 91.62 123 VAL A O 1
ATOM 956 N N . LEU A 1 124 ? 1.439 11.372 -1.668 1.00 92.88 124 LEU A N 1
ATOM 957 C CA . LEU A 1 124 ? -0.017 11.550 -1.703 1.00 92.88 124 LEU A CA 1
ATOM 958 C C . LEU A 1 124 ? -0.754 10.480 -0.888 1.00 92.88 124 LEU A C 1
ATOM 960 O O . LEU A 1 124 ? -1.706 10.797 -0.169 1.00 92.88 124 LEU A O 1
ATOM 964 N N . ALA A 1 125 ? -0.299 9.227 -0.952 1.00 90.56 125 ALA A N 1
ATOM 965 C CA . ALA A 1 125 ? -0.849 8.143 -0.147 1.00 90.56 125 ALA A CA 1
ATOM 966 C C . ALA A 1 125 ? -0.685 8.413 1.359 1.00 90.56 125 ALA A C 1
ATOM 968 O O . ALA A 1 125 ? -1.627 8.190 2.118 1.00 90.56 125 ALA A O 1
ATOM 969 N N . MET A 1 126 ? 0.444 8.970 1.803 1.00 91.00 126 MET A N 1
ATOM 970 C CA . MET A 1 126 ? 0.628 9.374 3.203 1.00 91.00 126 MET A CA 1
ATOM 971 C C . MET A 1 126 ? -0.183 10.613 3.575 1.00 91.00 126 MET A C 1
ATOM 973 O O . MET A 1 126 ? -0.802 10.642 4.639 1.00 91.00 126 MET A O 1
ATOM 977 N N . LEU A 1 127 ? -0.255 11.613 2.693 1.00 92.06 127 LEU A N 1
ATOM 978 C CA . LEU A 1 127 ? -1.092 12.798 2.900 1.00 92.06 127 LEU A CA 1
ATOM 979 C C . LEU A 1 127 ? -2.574 12.433 3.039 1.00 92.06 127 LEU A C 1
ATOM 981 O O . LEU A 1 127 ? -3.305 13.103 3.770 1.00 92.06 127 LEU A O 1
ATOM 985 N N . SER A 1 128 ? -3.013 11.328 2.429 1.00 92.19 128 SER A N 1
ATOM 986 C CA . SER A 1 128 ? -4.364 10.792 2.626 1.00 92.19 128 SER A CA 1
ATOM 987 C C . SER A 1 128 ? -4.682 10.435 4.083 1.00 92.19 128 SER A C 1
ATOM 989 O O . SER A 1 128 ? -5.853 10.413 4.463 1.00 92.19 128 SER A O 1
ATOM 991 N N . LEU A 1 129 ? -3.667 10.200 4.920 1.00 90.62 129 LEU A N 1
ATOM 992 C CA . LEU A 1 129 ? -3.851 9.903 6.337 1.00 90.62 129 LEU A CA 1
ATOM 993 C C . LEU A 1 129 ? -4.105 11.166 7.163 1.00 90.62 129 LEU A C 1
ATOM 995 O O . LEU A 1 129 ? -4.727 11.072 8.218 1.00 90.62 129 LEU A O 1
ATOM 999 N N . VAL A 1 130 ? -3.694 12.353 6.702 1.00 91.88 130 VAL A N 1
ATOM 1000 C CA . VAL A 1 130 ? -3.854 13.613 7.454 1.00 91.88 130 VAL A CA 1
ATOM 1001 C C . VAL A 1 130 ? -5.324 13.888 7.819 1.00 91.88 130 VAL A C 1
ATOM 1003 O O . VAL A 1 130 ? -5.600 14.127 8.996 1.00 91.88 130 VAL A O 1
ATOM 1006 N N . PRO A 1 131 ? -6.307 13.778 6.902 1.00 90.12 131 PRO A N 1
ATOM 1007 C CA . PRO A 1 131 ? -7.721 13.895 7.261 1.00 90.12 131 PRO A CA 1
ATOM 1008 C C . PRO A 1 131 ? -8.193 12.877 8.311 1.00 90.12 131 PRO A C 1
ATOM 1010 O O . PRO A 1 131 ? -9.053 13.207 9.132 1.00 90.12 131 PRO A O 1
ATOM 1013 N N . LEU A 1 132 ? -7.642 11.655 8.305 1.00 87.25 132 LEU A N 1
ATOM 1014 C CA . LEU A 1 132 ? -7.949 10.636 9.316 1.00 87.25 132 LEU A CA 1
ATOM 1015 C C . LEU A 1 132 ? -7.379 11.031 10.674 1.00 87.25 132 LEU A C 1
ATOM 1017 O O . LEU A 1 132 ? -8.100 10.966 11.665 1.00 87.25 132 LEU A O 1
ATOM 1021 N N . PHE A 1 133 ? -6.127 11.490 10.714 1.00 88.88 133 PHE A N 1
ATOM 1022 C CA . PHE A 1 133 ? -5.478 11.986 11.926 1.00 88.88 133 PHE A CA 1
ATOM 1023 C C . PHE A 1 133 ? -6.270 13.132 12.554 1.00 88.88 133 PHE A C 1
ATOM 1025 O O . PHE A 1 133 ? -6.622 13.056 13.728 1.00 88.88 133 PHE A O 1
ATOM 1032 N N . LEU A 1 134 ? -6.626 14.146 11.760 1.00 89.69 134 LEU A N 1
ATOM 1033 C CA . LEU A 1 134 ? -7.410 15.292 12.227 1.00 89.69 134 LEU A CA 1
ATOM 1034 C C . LEU A 1 134 ? -8.797 14.883 12.746 1.00 89.69 134 LEU A C 1
ATOM 1036 O O . LEU A 1 134 ? -9.292 15.455 13.713 1.00 89.69 134 LEU A O 1
ATOM 1040 N N . SER A 1 135 ? -9.424 13.876 12.133 1.00 86.75 135 SER A N 1
ATOM 1041 C CA . SER A 1 135 ? -10.718 13.359 12.603 1.00 86.75 135 SER A CA 1
ATOM 1042 C C . SER A 1 135 ? -10.564 12.541 13.892 1.00 86.75 135 SER A C 1
ATOM 1044 O O . SER A 1 135 ? -11.379 12.656 14.810 1.00 86.75 135 SER A O 1
ATOM 1046 N N . ALA A 1 136 ? -9.491 11.753 13.997 1.00 84.50 136 ALA A N 1
ATOM 1047 C CA . ALA A 1 136 ? -9.187 10.909 15.149 1.00 84.50 136 ALA A CA 1
ATOM 1048 C C . ALA A 1 136 ? -8.785 11.707 16.400 1.00 84.50 136 ALA A C 1
ATOM 1050 O O . ALA A 1 136 ? -9.014 11.235 17.514 1.00 84.50 136 ALA A O 1
ATOM 1051 N N . THR A 1 137 ? -8.220 12.907 16.236 1.00 86.44 137 THR A N 1
ATOM 1052 C CA . THR A 1 137 ? -7.858 13.805 17.347 1.00 86.44 137 THR A CA 1
ATOM 1053 C C . THR A 1 137 ? -9.025 14.646 17.858 1.00 86.44 137 THR A C 1
ATOM 1055 O O . THR A 1 137 ? -8.879 15.341 18.865 1.00 86.44 137 THR A O 1
ATOM 1058 N N . THR A 1 138 ? -10.204 14.577 17.230 1.00 87.12 138 THR A N 1
ATOM 1059 C CA . THR A 1 138 ? -11.389 15.243 17.778 1.00 87.12 138 THR A CA 1
ATOM 1060 C C . THR A 1 138 ? -11.675 14.718 19.188 1.00 87.12 138 THR A C 1
ATOM 1062 O O . THR A 1 138 ? -11.667 13.508 19.436 1.00 87.12 138 THR A O 1
ATOM 1065 N N . LYS A 1 139 ? -11.949 15.632 20.135 1.00 78.38 139 LYS A N 1
ATOM 1066 C CA . LYS A 1 139 ? -12.138 15.316 21.567 1.00 78.38 139 LYS A CA 1
ATOM 1067 C C . LYS A 1 139 ? -13.082 14.130 21.779 1.00 78.38 139 LYS A C 1
ATOM 1069 O O . LYS A 1 139 ? -12.828 13.275 22.618 1.00 78.38 139 LYS A O 1
ATOM 1074 N N . ARG A 1 140 ? -14.149 14.049 20.982 1.00 77.69 140 ARG A N 1
ATOM 1075 C CA . ARG A 1 140 ? -15.142 12.975 21.049 1.00 77.69 140 ARG A CA 1
ATOM 1076 C C . ARG A 1 140 ? -14.576 11.611 20.636 1.00 77.69 140 ARG A C 1
ATOM 1078 O O . ARG A 1 140 ? -14.692 10.662 21.406 1.00 77.69 140 ARG A O 1
ATOM 1085 N N . ALA A 1 141 ? -13.926 11.514 19.474 1.00 73.75 141 ALA A N 1
ATOM 1086 C CA . ALA A 1 141 ? -13.338 10.260 18.992 1.00 73.75 141 ALA A CA 1
ATOM 1087 C C . ALA A 1 141 ? -12.195 9.768 19.898 1.00 73.75 141 ALA A C 1
ATOM 1089 O O . ALA A 1 141 ? -12.008 8.559 20.082 1.00 73.75 141 ALA A O 1
ATOM 1090 N N . PHE A 1 142 ? -11.454 10.706 20.492 1.00 76.56 142 PHE A N 1
ATOM 1091 C CA . PHE A 1 142 ? -10.377 10.406 21.427 1.00 76.56 142 PHE A CA 1
ATOM 1092 C C . PHE A 1 142 ? -10.899 9.864 22.766 1.00 76.56 142 PHE A C 1
ATOM 1094 O O . PHE A 1 142 ? -10.430 8.823 23.224 1.00 76.56 142 PHE A O 1
ATOM 1101 N N . MET A 1 143 ? -11.912 10.508 23.361 1.00 78.00 143 MET A N 1
ATOM 1102 C CA . MET A 1 143 ? -12.504 10.071 24.636 1.00 78.00 143 MET A CA 1
ATOM 1103 C C . MET A 1 143 ? -13.159 8.686 24.544 1.00 78.00 143 MET A C 1
ATOM 1105 O O . MET A 1 143 ? -13.145 7.930 25.513 1.00 78.00 143 MET A O 1
ATOM 1109 N N . GLU A 1 144 ? -13.679 8.310 23.373 1.00 78.94 144 GLU A N 1
ATOM 1110 C CA . GLU A 1 144 ? -14.218 6.964 23.134 1.00 78.94 144 GLU A CA 1
ATOM 1111 C C . GLU A 1 144 ? -13.124 5.896 22.897 1.00 78.94 144 GLU A C 1
ATOM 1113 O O . GLU A 1 144 ? -13.435 4.715 22.721 1.00 78.94 144 GLU A O 1
ATOM 1118 N N . GLY A 1 145 ? -11.839 6.283 22.892 1.00 72.88 145 GLY A N 1
ATOM 1119 C CA . GLY A 1 145 ? -10.683 5.396 22.709 1.00 72.88 145 GLY A CA 1
ATOM 1120 C C . GLY A 1 145 ? -10.501 4.867 21.282 1.00 72.88 145 GLY A C 1
ATOM 1121 O O . GLY A 1 145 ? -9.598 4.069 21.027 1.00 72.88 145 GLY A O 1
ATOM 1122 N N . ARG A 1 146 ? -11.344 5.298 20.340 1.00 73.19 146 ARG A N 1
ATOM 1123 C CA . ARG A 1 146 ? -11.359 4.811 18.953 1.00 73.19 146 ARG A CA 1
ATOM 1124 C C . ARG A 1 146 ? -10.390 5.573 18.061 1.00 73.19 146 ARG A C 1
ATOM 1126 O O . ARG A 1 146 ? -9.701 4.952 17.255 1.00 73.19 146 ARG A O 1
ATOM 1133 N N . GLY A 1 147 ? -10.260 6.885 18.278 1.00 75.31 147 GLY A N 1
ATOM 1134 C CA . GLY A 1 147 ? -9.214 7.690 17.646 1.00 75.31 147 GLY A CA 1
ATOM 1135 C C . GLY A 1 147 ? -7.822 7.146 17.970 1.00 75.31 147 GLY A C 1
ATOM 1136 O O . GLY A 1 147 ? -6.997 6.990 17.076 1.00 75.31 147 GLY A O 1
ATOM 1137 N N . LEU A 1 148 ? -7.600 6.727 19.223 1.00 79.44 148 LEU A N 1
ATOM 1138 C CA . LEU A 1 148 ? -6.324 6.164 19.664 1.00 79.44 148 LEU A CA 1
ATOM 1139 C C . LEU A 1 148 ? -5.913 4.927 18.856 1.00 79.44 148 LEU A C 1
ATOM 1141 O O . LEU A 1 148 ? -4.753 4.830 18.482 1.00 79.44 148 LEU A O 1
ATOM 1145 N N . LEU A 1 149 ? -6.840 4.020 18.527 1.00 77.06 149 LEU A N 1
ATOM 1146 C CA . LEU A 1 149 ? -6.523 2.832 17.727 1.00 77.06 149 LEU A CA 1
ATOM 1147 C C . LEU A 1 149 ? -5.989 3.205 16.337 1.00 77.06 149 LEU A C 1
ATOM 1149 O O . LEU A 1 149 ? -4.966 2.670 15.918 1.00 77.06 149 LEU A O 1
ATOM 1153 N N . VAL A 1 150 ? -6.657 4.127 15.635 1.00 77.94 150 VAL A N 1
ATOM 1154 C CA . VAL A 1 150 ? -6.224 4.586 14.303 1.00 77.94 150 VAL A CA 1
ATOM 1155 C C . VAL A 1 150 ? -4.856 5.261 14.393 1.00 77.94 150 VAL A C 1
ATOM 1157 O O . VAL A 1 150 ? -3.969 4.943 13.603 1.00 77.94 150 VAL A O 1
ATOM 1160 N N . LEU A 1 151 ? -4.658 6.125 15.395 1.00 80.81 151 LEU A N 1
ATOM 1161 C CA . LEU A 1 151 ? -3.378 6.789 15.655 1.00 80.81 151 LEU A CA 1
ATOM 1162 C C . LEU A 1 151 ? -2.258 5.781 15.943 1.00 80.81 151 LEU A C 1
ATOM 1164 O O . LEU A 1 151 ? -1.169 5.893 15.385 1.00 80.81 151 LEU A O 1
ATOM 1168 N N . THR A 1 152 ? -2.525 4.776 16.781 1.00 78.56 152 THR A N 1
ATOM 1169 C CA . THR A 1 152 ? -1.555 3.731 17.124 1.00 78.56 152 THR A CA 1
ATOM 1170 C C . THR A 1 152 ? -1.212 2.876 15.913 1.00 78.56 152 THR A C 1
ATOM 1172 O O . THR A 1 152 ? -0.034 2.645 15.668 1.00 78.56 152 THR A O 1
ATOM 1175 N N . LEU A 1 153 ? -2.197 2.431 15.128 1.00 78.19 153 LEU A N 1
ATOM 1176 C CA . LEU A 1 153 ? -1.933 1.636 13.926 1.00 78.19 153 LEU A CA 1
ATOM 1177 C C . LEU A 1 153 ? -1.142 2.436 12.887 1.00 78.19 153 LEU A C 1
ATOM 1179 O O . LEU A 1 153 ? -0.204 1.912 12.286 1.00 78.19 153 LEU A O 1
ATOM 1183 N N . ALA A 1 154 ? -1.477 3.711 12.700 1.00 79.69 154 ALA A N 1
ATOM 1184 C CA . ALA A 1 154 ? -0.749 4.566 11.778 1.00 79.69 154 ALA A CA 1
ATOM 1185 C C . ALA A 1 154 ? 0.695 4.810 12.245 1.00 79.69 154 ALA A C 1
ATOM 1187 O O . ALA A 1 154 ? 1.625 4.670 11.451 1.00 79.69 154 ALA A O 1
ATOM 1188 N N . GLY A 1 155 ? 0.896 5.091 13.535 1.00 77.12 155 GLY A N 1
ATOM 1189 C CA . GLY A 1 155 ? 2.225 5.278 14.117 1.00 77.12 155 GLY A CA 1
ATOM 1190 C C . GLY A 1 155 ? 3.076 4.007 14.141 1.00 77.12 155 GLY A C 1
ATOM 1191 O O . GLY A 1 155 ? 4.272 4.074 13.883 1.00 77.12 155 GLY A O 1
ATOM 1192 N N . ALA A 1 156 ? 2.473 2.849 14.412 1.00 78.88 156 ALA A N 1
ATOM 1193 C CA . ALA A 1 156 ? 3.189 1.580 14.538 1.00 78.88 156 ALA A CA 1
ATOM 1194 C C . ALA A 1 156 ? 3.510 0.920 13.190 1.00 78.88 156 ALA A C 1
ATOM 1196 O O . ALA A 1 156 ? 4.495 0.192 13.101 1.00 78.88 156 ALA A O 1
ATOM 1197 N N . PHE A 1 157 ? 2.695 1.150 12.153 1.00 80.56 157 PHE A N 1
ATOM 1198 C CA . PHE A 1 157 ? 2.839 0.452 10.870 1.00 80.56 157 PHE A CA 1
ATOM 1199 C C . PHE A 1 157 ? 3.063 1.393 9.689 1.00 80.56 157 PHE A C 1
ATOM 1201 O O . PHE A 1 157 ? 4.030 1.209 8.955 1.00 80.56 157 PHE A O 1
ATOM 1208 N N . ALA A 1 158 ? 2.225 2.416 9.496 1.00 82.38 158 ALA A N 1
ATOM 1209 C CA . ALA A 1 158 ? 2.339 3.267 8.310 1.00 82.38 158 ALA A CA 1
ATOM 1210 C C . ALA A 1 158 ? 3.605 4.125 8.316 1.00 82.38 158 ALA A C 1
ATOM 1212 O O . ALA A 1 158 ? 4.298 4.168 7.304 1.00 82.38 158 ALA A O 1
ATOM 1213 N N . ILE A 1 159 ? 3.938 4.756 9.447 1.00 84.69 159 ILE A N 1
ATOM 1214 C CA . ILE A 1 159 ? 5.141 5.597 9.547 1.00 84.69 159 ILE A CA 1
ATOM 1215 C C . ILE A 1 159 ? 6.425 4.771 9.354 1.00 84.69 159 ILE A C 1
ATOM 1217 O O . ILE A 1 159 ? 7.233 5.170 8.517 1.00 84.69 159 ILE A O 1
ATOM 1221 N N . PRO A 1 160 ? 6.633 3.619 10.030 1.00 86.19 160 PRO A N 1
ATOM 1222 C CA . PRO A 1 160 ? 7.843 2.825 9.828 1.00 86.19 160 PRO A CA 1
ATOM 1223 C C . PRO A 1 160 ? 7.953 2.249 8.421 1.00 86.19 160 PRO A C 1
ATOM 1225 O O . PRO A 1 160 ? 9.033 2.306 7.839 1.00 86.19 160 PRO A O 1
ATOM 1228 N N . ILE A 1 161 ? 6.851 1.741 7.851 1.00 85.12 161 ILE A N 1
ATOM 1229 C CA . ILE A 1 161 ? 6.854 1.227 6.475 1.00 85.12 161 ILE A CA 1
ATOM 1230 C C . ILE A 1 161 ? 7.205 2.356 5.510 1.00 85.12 161 ILE A C 1
ATOM 1232 O O . ILE A 1 161 ? 8.133 2.194 4.726 1.00 85.12 161 ILE A O 1
ATOM 1236 N N . TRP A 1 162 ? 6.536 3.509 5.611 1.00 86.81 162 TRP A N 1
ATOM 1237 C CA . TRP A 1 162 ? 6.819 4.663 4.760 1.00 86.81 162 TRP A CA 1
ATOM 1238 C C . TRP A 1 162 ? 8.259 5.155 4.910 1.00 86.81 162 TRP A C 1
ATOM 1240 O O . TRP A 1 162 ? 8.932 5.367 3.902 1.00 86.81 162 TRP A O 1
ATOM 1250 N N . GLY A 1 163 ? 8.746 5.296 6.145 1.00 86.56 163 GLY A N 1
ATOM 1251 C CA . GLY A 1 163 ? 10.113 5.718 6.434 1.00 86.56 163 GLY A CA 1
ATOM 1252 C C . GLY A 1 163 ? 11.132 4.756 5.832 1.00 86.56 163 GLY A C 1
ATOM 1253 O O . GLY A 1 163 ? 12.004 5.187 5.086 1.00 86.56 163 GLY A O 1
ATOM 1254 N N . PHE A 1 164 ? 10.964 3.451 6.057 1.00 87.00 164 PHE A N 1
ATOM 1255 C CA . PHE A 1 164 ? 11.824 2.422 5.473 1.00 87.00 164 PHE A CA 1
ATOM 1256 C C . PHE A 1 164 ? 11.810 2.465 3.941 1.00 87.00 164 PHE A C 1
ATOM 1258 O O . PHE A 1 164 ? 12.868 2.503 3.318 1.00 87.00 164 PHE A O 1
ATOM 1265 N N . THR A 1 165 ? 10.628 2.526 3.322 1.00 82.94 165 THR A N 1
ATOM 1266 C CA . THR A 1 165 ? 10.518 2.596 1.858 1.00 82.94 165 THR A CA 1
ATOM 1267 C C . THR A 1 165 ? 11.075 3.894 1.283 1.00 82.94 165 THR A C 1
ATOM 1269 O O . THR A 1 165 ? 11.672 3.860 0.217 1.00 82.94 165 THR A O 1
ATOM 1272 N N . SER A 1 166 ? 10.930 5.024 1.981 1.00 82.88 166 SER A N 1
ATOM 1273 C CA . SER A 1 166 ? 11.446 6.324 1.533 1.00 82.88 166 SER A CA 1
ATOM 1274 C C . SER A 1 166 ? 12.962 6.389 1.658 1.00 82.88 166 SER A C 1
ATOM 1276 O O . SER A 1 166 ? 13.620 6.908 0.764 1.00 82.88 166 SER A O 1
ATOM 1278 N N . ILE A 1 167 ? 13.524 5.817 2.728 1.00 86.94 167 ILE A N 1
ATOM 1279 C CA . ILE A 1 167 ? 14.972 5.666 2.893 1.00 86.94 167 ILE A CA 1
ATOM 1280 C C . ILE A 1 167 ? 15.520 4.765 1.788 1.00 86.94 167 ILE A C 1
ATOM 1282 O O . ILE A 1 167 ? 16.462 5.155 1.110 1.00 86.94 167 ILE A O 1
ATOM 1286 N N . TYR A 1 168 ? 14.909 3.602 1.556 1.00 82.94 168 TYR A N 1
ATOM 1287 C CA . TYR A 1 168 ? 15.347 2.678 0.508 1.00 82.94 168 TYR A CA 1
ATOM 1288 C C . TYR A 1 168 ? 15.245 3.298 -0.896 1.00 82.94 168 TYR A C 1
ATOM 1290 O O . TYR A 1 168 ? 16.179 3.211 -1.694 1.00 82.94 168 TYR A O 1
ATOM 1298 N N . TYR A 1 169 ? 14.133 3.976 -1.190 1.00 80.75 169 TYR A N 1
ATOM 1299 C CA . TYR A 1 169 ? 13.940 4.705 -2.443 1.00 80.75 169 TYR A CA 1
ATOM 1300 C C . TYR A 1 169 ? 14.964 5.835 -2.604 1.00 80.75 169 TYR A C 1
ATOM 1302 O O . TYR A 1 169 ? 15.590 5.943 -3.652 1.00 80.75 169 TYR A O 1
ATOM 1310 N N . GLY A 1 170 ? 15.194 6.630 -1.555 1.00 81.62 170 GLY A N 1
ATOM 1311 C CA . GLY A 1 170 ? 16.197 7.694 -1.547 1.00 81.62 170 GLY A CA 1
ATOM 1312 C C . GLY A 1 170 ? 17.614 7.159 -1.741 1.00 81.62 170 GLY A C 1
ATOM 1313 O O . GLY A 1 170 ? 18.351 7.691 -2.559 1.00 81.62 170 GLY A O 1
ATOM 1314 N N . MET A 1 171 ? 17.980 6.065 -1.070 1.00 82.75 171 MET A N 1
ATOM 1315 C CA . MET A 1 171 ? 19.272 5.400 -1.271 1.00 82.75 171 MET A CA 1
ATOM 1316 C C . MET A 1 171 ? 19.461 4.956 -2.724 1.00 82.75 171 MET A C 1
ATOM 1318 O O . MET A 1 171 ? 20.552 5.093 -3.263 1.00 82.75 171 MET A O 1
ATOM 1322 N N . THR A 1 172 ? 18.399 4.465 -3.364 1.00 74.06 172 THR A N 1
ATOM 1323 C CA . THR A 1 172 ? 18.428 4.069 -4.781 1.00 74.06 172 THR A CA 1
ATOM 1324 C C . THR A 1 172 ? 18.566 5.294 -5.692 1.00 74.06 172 THR A C 1
ATOM 1326 O O . THR A 1 172 ? 19.356 5.281 -6.625 1.00 74.06 172 THR A O 1
ATOM 1329 N N . PHE A 1 173 ? 17.857 6.383 -5.386 1.00 73.88 173 PHE A N 1
ATOM 1330 C CA . PHE A 1 173 ? 17.880 7.618 -6.175 1.00 73.88 173 PHE A CA 1
ATOM 1331 C C . PHE A 1 173 ? 19.195 8.407 -6.065 1.00 73.88 173 PHE A C 1
ATOM 1333 O O . PHE A 1 173 ? 19.608 9.036 -7.033 1.00 73.88 173 PHE A O 1
ATOM 1340 N N . PHE A 1 174 ? 19.849 8.388 -4.902 1.00 79.31 174 PHE A N 1
ATOM 1341 C CA . PHE A 1 174 ? 21.129 9.068 -4.665 1.00 79.31 174 PHE A CA 1
ATOM 1342 C C . PHE A 1 174 ? 22.351 8.190 -4.981 1.00 79.31 174 PHE A C 1
ATOM 1344 O O . PHE A 1 174 ? 23.447 8.501 -4.520 1.00 79.31 174 PHE A O 1
ATOM 1351 N N . ASP A 1 175 ? 22.166 7.081 -5.707 1.00 72.75 175 ASP A N 1
ATOM 1352 C CA . ASP A 1 175 ? 23.221 6.113 -6.043 1.00 72.75 175 ASP A CA 1
ATOM 1353 C C . ASP A 1 175 ? 23.995 5.576 -4.815 1.00 72.75 175 ASP A C 1
ATOM 1355 O O . ASP A 1 175 ? 25.133 5.122 -4.914 1.00 72.75 175 ASP A O 1
ATOM 1359 N N . LEU A 1 176 ? 23.367 5.594 -3.633 1.00 77.56 176 LEU A N 1
ATOM 1360 C CA . LEU A 1 176 ? 23.910 5.027 -2.391 1.00 77.56 176 LEU A CA 1
ATOM 1361 C C . LEU A 1 176 ? 23.583 3.530 -2.245 1.00 77.56 176 LEU A C 1
ATOM 1363 O O . LEU A 1 176 ? 24.066 2.872 -1.323 1.00 77.56 176 LEU A O 1
ATOM 1367 N N . GLY A 1 177 ? 22.706 3.010 -3.108 1.00 70.31 177 GLY A N 1
ATOM 1368 C CA . GLY A 1 177 ? 22.235 1.627 -3.130 1.00 70.31 177 GLY A CA 1
ATOM 1369 C C . GLY A 1 177 ? 22.808 0.809 -4.290 1.00 70.31 177 GLY A C 1
ATOM 1370 O O . GLY A 1 177 ? 23.915 1.039 -4.764 1.00 70.31 177 GLY A O 1
ATOM 1371 N N . PHE A 1 178 ? 22.045 -0.183 -4.755 1.00 66.56 178 PHE A N 1
ATOM 1372 C CA . PHE A 1 178 ? 22.417 -0.941 -5.950 1.00 66.56 178 PHE A CA 1
ATOM 1373 C C . PHE A 1 178 ? 22.373 -0.015 -7.179 1.00 66.56 178 PHE A C 1
ATOM 1375 O O . PHE A 1 178 ? 21.353 0.648 -7.369 1.00 66.56 178 PHE A O 1
ATOM 1382 N N . PRO A 1 179 ? 23.423 0.036 -8.021 1.00 62.75 179 PRO A N 1
ATOM 1383 C CA . PRO A 1 179 ? 23.408 0.841 -9.235 1.00 62.75 179 PRO A CA 1
ATOM 1384 C C . PRO A 1 179 ? 22.472 0.180 -10.246 1.00 62.75 179 PRO A C 1
ATOM 1386 O O . PRO A 1 179 ? 22.817 -0.811 -10.888 1.00 62.75 179 PRO A O 1
ATOM 1389 N N . VAL A 1 180 ? 21.252 0.700 -10.336 1.00 73.31 180 VAL A N 1
ATOM 1390 C CA . VAL A 1 180 ? 20.200 0.174 -11.217 1.00 73.31 180 VAL A CA 1
ATOM 1391 C C . VAL A 1 180 ? 19.971 1.057 -12.440 1.00 73.31 180 VAL A C 1
ATOM 1393 O O . VAL A 1 180 ? 19.084 0.771 -13.232 1.00 73.31 180 VAL A O 1
ATOM 1396 N N . GLY A 1 181 ? 20.745 2.133 -12.602 1.00 82.88 181 GLY A N 1
ATOM 1397 C CA . GLY A 1 181 ? 20.608 3.087 -13.699 1.00 82.88 181 GLY A CA 1
ATOM 1398 C C . GLY A 1 181 ? 19.260 3.833 -13.722 1.00 82.88 181 GLY A C 1
ATOM 1399 O O . GLY A 1 181 ? 18.364 3.572 -12.915 1.00 82.88 181 GLY A O 1
ATOM 1400 N N . PRO A 1 182 ? 19.066 4.770 -14.667 1.00 84.81 182 PRO A N 1
ATOM 1401 C CA . PRO A 1 182 ? 17.872 5.619 -14.695 1.00 84.81 182 PRO A CA 1
ATOM 1402 C C . PRO A 1 182 ? 16.558 4.854 -14.904 1.00 84.81 182 PRO A C 1
ATOM 1404 O O . PRO A 1 182 ? 15.544 5.205 -14.302 1.00 84.81 182 PRO A O 1
ATOM 1407 N N . LEU A 1 183 ? 16.565 3.782 -15.707 1.00 85.75 183 LEU A N 1
ATOM 1408 C CA . LEU A 1 183 ? 15.393 2.919 -15.892 1.00 85.75 183 LEU A CA 1
ATOM 1409 C C . LEU A 1 183 ? 15.025 2.184 -14.597 1.00 85.75 183 LEU A C 1
ATOM 1411 O O . LEU A 1 183 ? 13.850 2.104 -14.243 1.00 85.75 183 LEU A O 1
ATOM 1415 N N . GLY A 1 184 ? 16.016 1.689 -13.858 1.00 86.25 184 GLY A N 1
ATOM 1416 C CA . GLY A 1 184 ? 15.794 1.010 -12.589 1.00 86.25 184 GLY A CA 1
ATOM 1417 C C . GLY A 1 184 ? 15.295 1.979 -11.528 1.00 86.25 184 GLY A C 1
ATOM 1418 O O . GLY A 1 184 ? 14.332 1.668 -10.826 1.00 86.25 184 GLY A O 1
ATOM 1419 N N . ASN A 1 185 ? 15.860 3.188 -11.480 1.00 83.88 185 ASN A N 1
ATOM 1420 C CA . ASN A 1 185 ? 15.398 4.270 -10.610 1.00 83.88 185 ASN A CA 1
ATOM 1421 C C . ASN A 1 185 ? 13.934 4.623 -10.907 1.00 83.88 185 ASN A C 1
ATOM 1423 O O . ASN A 1 185 ? 13.104 4.627 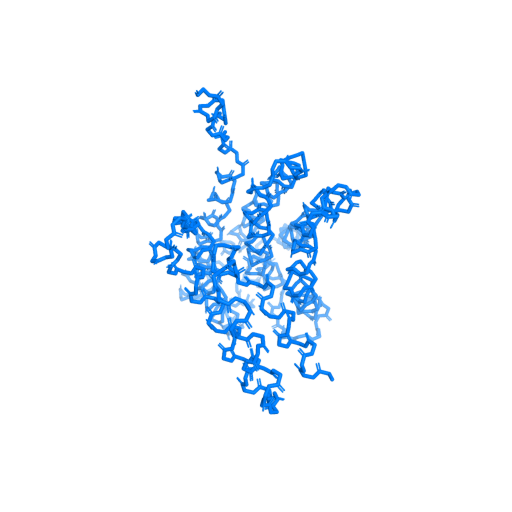-9.995 1.00 83.88 185 ASN A O 1
ATOM 1427 N N . ALA A 1 186 ? 13.593 4.802 -12.188 1.00 84.75 186 ALA A N 1
ATOM 1428 C CA . ALA A 1 186 ? 12.225 5.047 -12.636 1.00 84.75 186 ALA A CA 1
ATOM 1429 C C . ALA A 1 186 ? 11.270 3.911 -12.245 1.00 84.75 186 ALA A C 1
ATOM 1431 O O . ALA A 1 186 ? 10.148 4.163 -11.818 1.00 84.75 186 ALA A O 1
ATOM 1432 N N . MET A 1 187 ? 11.704 2.656 -12.347 1.00 88.00 187 MET A N 1
ATOM 1433 C CA . MET A 1 187 ? 10.876 1.501 -12.001 1.00 88.00 187 MET A CA 1
ATOM 1434 C C . MET A 1 187 ? 10.706 1.307 -10.494 1.00 88.00 187 MET A C 1
ATOM 1436 O O . MET A 1 187 ? 9.660 0.819 -10.074 1.00 88.00 187 MET A O 1
ATOM 1440 N N . THR A 1 188 ? 11.691 1.704 -9.682 1.00 86.31 188 THR A N 1
ATOM 1441 C CA . THR A 1 188 ? 11.757 1.408 -8.239 1.00 86.31 188 THR A CA 1
ATOM 1442 C C . THR A 1 188 ? 10.489 1.796 -7.507 1.00 86.31 188 THR A C 1
ATOM 1444 O O . THR A 1 188 ? 9.925 1.006 -6.744 1.00 86.31 188 THR A O 1
ATOM 1447 N N . GLY A 1 189 ? 9.971 2.985 -7.780 1.00 83.06 189 GLY A N 1
ATOM 1448 C CA . GLY A 1 189 ? 8.791 3.444 -7.072 1.00 83.06 189 GLY A CA 1
ATOM 1449 C C . GLY A 1 189 ? 7.514 2.688 -7.465 1.00 83.06 189 GLY A C 1
ATOM 1450 O O . GLY A 1 189 ? 6.620 2.576 -6.630 1.00 83.06 189 GLY A O 1
ATOM 1451 N N . GLY A 1 190 ? 7.457 2.042 -8.636 1.00 84.75 190 GLY A N 1
ATOM 1452 C CA . GLY A 1 190 ? 6.332 1.192 -9.047 1.00 84.75 190 GLY A CA 1
ATOM 1453 C C . GLY A 1 190 ? 6.143 -0.075 -8.212 1.00 84.75 190 GLY A C 1
ATOM 1454 O O . GLY A 1 190 ? 5.049 -0.647 -8.218 1.00 84.75 190 GLY A O 1
ATOM 1455 N N . PHE A 1 191 ? 7.167 -0.471 -7.450 1.00 85.06 191 PHE A N 1
ATOM 1456 C CA . PHE A 1 191 ? 7.145 -1.624 -6.545 1.00 85.06 191 PHE A CA 1
ATOM 1457 C C . PHE A 1 191 ? 6.823 -1.228 -5.104 1.00 85.06 191 PHE A C 1
ATOM 1459 O O . PHE A 1 191 ? 6.093 -1.939 -4.412 1.00 85.06 191 PHE A O 1
ATOM 1466 N N . PHE A 1 192 ? 7.319 -0.073 -4.657 1.00 85.44 192 PHE A N 1
ATOM 1467 C CA . PHE A 1 192 ? 7.114 0.400 -3.285 1.00 85.44 192 PHE A CA 1
ATOM 1468 C C . PHE A 1 192 ? 5.843 1.228 -3.105 1.00 85.44 192 PHE A C 1
ATOM 1470 O O . PHE A 1 192 ? 5.211 1.152 -2.049 1.00 85.44 192 PHE A O 1
ATOM 1477 N N . ALA A 1 193 ? 5.426 1.994 -4.113 1.00 90.06 193 ALA A N 1
ATOM 1478 C CA . ALA A 1 193 ? 4.242 2.836 -4.006 1.00 90.06 193 ALA A CA 1
ATOM 1479 C C . ALA A 1 193 ? 2.961 2.030 -3.701 1.00 90.06 193 ALA A C 1
ATOM 1481 O O . ALA A 1 193 ? 2.235 2.427 -2.782 1.00 90.06 193 ALA A O 1
ATOM 1482 N N . PRO A 1 194 ? 2.698 0.866 -4.339 1.00 90.81 194 PRO A N 1
ATOM 1483 C CA . PRO A 1 194 ? 1.553 0.028 -3.987 1.00 90.81 194 PRO A CA 1
ATOM 1484 C C . PRO A 1 194 ? 1.532 -0.391 -2.514 1.00 90.81 194 PRO A C 1
ATOM 1486 O O . PRO A 1 194 ? 0.467 -0.366 -1.904 1.00 90.81 194 PRO A O 1
ATOM 1489 N N . LEU A 1 195 ? 2.687 -0.681 -1.903 1.00 89.81 195 LEU A N 1
ATOM 1490 C CA . LEU A 1 195 ? 2.761 -1.047 -0.485 1.00 89.81 195 LEU A CA 1
ATOM 1491 C C . LEU A 1 195 ? 2.216 0.056 0.420 1.00 89.81 195 LEU A C 1
ATOM 1493 O O . LEU A 1 195 ? 1.387 -0.211 1.292 1.00 89.81 195 LEU A O 1
ATOM 1497 N N . ILE A 1 196 ? 2.632 1.299 0.186 1.00 90.12 196 ILE A N 1
ATOM 1498 C CA . ILE A 1 196 ? 2.182 2.438 0.992 1.00 90.12 196 ILE A CA 1
ATOM 1499 C C . ILE A 1 196 ? 0.689 2.693 0.771 1.00 90.12 196 ILE A C 1
ATOM 1501 O O . ILE A 1 196 ? -0.043 2.902 1.742 1.00 90.12 196 ILE A O 1
ATOM 1505 N N . ILE A 1 197 ? 0.209 2.618 -0.477 1.00 91.31 197 ILE A N 1
ATOM 1506 C CA . ILE A 1 197 ? -1.218 2.812 -0.767 1.00 91.31 197 ILE A CA 1
ATOM 1507 C C . ILE A 1 197 ? -2.065 1.731 -0.074 1.00 91.31 197 ILE A C 1
ATOM 1509 O O . ILE A 1 197 ? -3.112 2.041 0.497 1.00 91.31 197 ILE A O 1
ATOM 1513 N N . VAL A 1 198 ? -1.611 0.473 -0.067 1.00 90.44 198 VAL A N 1
ATOM 1514 C CA . VAL A 1 198 ? -2.314 -0.642 0.589 1.00 90.44 198 VAL A CA 1
ATOM 1515 C C . VAL A 1 198 ? -2.352 -0.475 2.106 1.00 90.44 198 VAL A C 1
ATOM 1517 O O . VAL A 1 198 ? -3.408 -0.677 2.712 1.00 90.44 198 VAL A O 1
ATOM 1520 N N . VAL A 1 199 ? -1.249 -0.049 2.725 1.00 89.12 199 VAL A N 1
ATOM 1521 C CA . VAL A 1 199 ? -1.215 0.253 4.165 1.00 89.12 199 VAL A CA 1
ATOM 1522 C C . VAL A 1 199 ? -2.184 1.388 4.506 1.00 89.12 199 VAL A C 1
ATOM 1524 O O . VAL A 1 199 ? -2.981 1.265 5.442 1.00 89.12 199 VAL A O 1
ATOM 1527 N N . ALA A 1 200 ? -2.183 2.463 3.717 1.00 89.50 200 ALA A N 1
ATOM 1528 C CA . ALA A 1 200 ? -3.084 3.589 3.927 1.00 89.50 200 ALA A CA 1
ATOM 1529 C C . ALA A 1 200 ? -4.565 3.211 3.712 1.00 89.50 200 ALA A C 1
ATOM 1531 O O . ALA A 1 200 ? -5.432 3.616 4.494 1.00 89.50 200 ALA A O 1
ATOM 1532 N N . LEU A 1 201 ? -4.865 2.354 2.728 1.00 90.56 201 LEU A N 1
ATOM 1533 C CA . LEU A 1 201 ? -6.202 1.784 2.545 1.00 90.56 201 LEU A CA 1
ATOM 1534 C C . LEU A 1 201 ? -6.623 0.918 3.742 1.00 90.56 201 LEU A C 1
ATOM 1536 O O . LEU A 1 201 ? -7.784 0.974 4.151 1.00 90.56 201 LEU A O 1
ATOM 1540 N N . GLY A 1 202 ? -5.703 0.143 4.322 1.00 86.81 202 GLY A N 1
ATOM 1541 C CA . GLY A 1 202 ? -5.952 -0.643 5.531 1.00 86.81 202 GLY A CA 1
ATOM 1542 C C . GLY A 1 202 ? -6.390 0.232 6.707 1.00 86.81 202 GLY A C 1
ATOM 1543 O O . GLY A 1 202 ? -7.415 -0.045 7.334 1.00 86.81 202 GLY A O 1
ATOM 1544 N N . LEU A 1 203 ? -5.683 1.341 6.949 1.00 86.38 203 LEU A N 1
ATOM 1545 C CA . LEU A 1 203 ? -6.044 2.316 7.987 1.00 86.38 203 LEU A CA 1
ATOM 1546 C C . LEU A 1 203 ? -7.409 2.958 7.731 1.00 86.38 203 LEU A C 1
ATOM 1548 O O . LEU A 1 203 ? -8.223 3.061 8.653 1.00 86.38 203 LEU A O 1
ATOM 1552 N N . ARG A 1 204 ? -7.701 3.324 6.477 1.00 89.88 204 ARG A N 1
ATOM 1553 C CA . ARG A 1 204 ? -9.037 3.796 6.088 1.00 89.88 204 ARG A CA 1
ATOM 1554 C C . ARG A 1 204 ? -10.102 2.744 6.397 1.00 89.88 204 ARG A C 1
ATOM 1556 O O . ARG A 1 204 ? -11.134 3.084 6.962 1.00 89.88 204 ARG A O 1
ATOM 1563 N N . GLY A 1 205 ? -9.857 1.480 6.054 1.00 86.38 205 GLY A N 1
ATOM 1564 C CA . GLY A 1 205 ? -10.788 0.378 6.306 1.00 86.38 205 GLY A CA 1
ATOM 1565 C C . GLY A 1 205 ? -11.119 0.197 7.790 1.00 86.38 205 GLY A C 1
ATOM 1566 O O . GLY A 1 205 ? -12.267 -0.081 8.127 1.00 86.38 205 GLY A O 1
ATOM 1567 N N . VAL A 1 206 ? -10.146 0.421 8.679 1.00 83.69 206 VAL A N 1
ATOM 1568 C CA . VAL A 1 206 ? -10.378 0.440 10.133 1.00 83.69 206 VAL A CA 1
ATOM 1569 C C . VAL A 1 206 ? -11.236 1.644 10.539 1.00 83.69 206 VAL A C 1
ATOM 1571 O O . VAL A 1 206 ? -12.163 1.493 11.333 1.00 83.69 206 VAL A O 1
ATOM 1574 N N . ALA A 1 207 ? -10.963 2.822 9.975 1.00 85.56 207 ALA A N 1
ATOM 1575 C CA . ALA A 1 207 ? -11.670 4.058 10.308 1.00 85.56 207 ALA A CA 1
ATOM 1576 C C . ALA A 1 207 ? -13.126 4.104 9.797 1.00 85.56 207 ALA A C 1
ATOM 1578 O O . ALA A 1 207 ? -13.974 4.685 10.467 1.00 85.56 207 ALA A O 1
ATOM 1579 N N . VAL A 1 208 ? -13.438 3.451 8.667 1.00 86.94 208 VAL A N 1
ATOM 1580 C CA . VAL A 1 208 ? -14.794 3.366 8.066 1.00 86.94 208 VAL A CA 1
ATOM 1581 C C . VAL A 1 208 ? -15.858 2.886 9.061 1.00 86.94 208 VAL A C 1
ATOM 1583 O O . VAL A 1 208 ? -17.019 3.294 9.000 1.00 86.94 208 VAL A O 1
ATOM 1586 N N . VAL A 1 209 ? -15.470 2.025 10.004 1.00 82.56 209 VAL A N 1
ATOM 1587 C CA . VAL A 1 209 ? -16.386 1.437 10.991 1.00 82.56 209 VAL A CA 1
ATOM 1588 C C . VAL A 1 209 ? -16.918 2.485 11.981 1.00 82.56 209 VAL A C 1
ATOM 1590 O O . VAL A 1 209 ? -17.934 2.244 12.634 1.00 82.56 209 VAL A O 1
ATOM 1593 N N . ASP A 1 210 ? -16.272 3.649 12.090 1.00 82.38 210 ASP A N 1
ATOM 1594 C CA . ASP A 1 210 ? -16.651 4.701 13.028 1.00 82.38 210 ASP A CA 1
ATOM 1595 C C . ASP A 1 210 ? -17.351 5.885 12.329 1.00 82.38 210 ASP A C 1
ATOM 1597 O O . ASP A 1 210 ? -16.717 6.612 11.562 1.00 82.38 210 ASP A O 1
ATOM 1601 N N . PRO A 1 211 ? -18.640 6.152 12.624 1.00 86.38 211 PRO A N 1
ATOM 1602 C CA . PRO A 1 211 ? -19.343 7.329 12.113 1.00 86.38 211 PRO A CA 1
ATOM 1603 C C . PRO A 1 211 ? -18.666 8.663 12.454 1.00 86.38 211 PRO A C 1
ATOM 1605 O O . PRO A 1 211 ? -18.838 9.631 11.719 1.00 86.38 211 PRO A O 1
ATOM 1608 N N . LEU A 1 212 ? -17.903 8.737 13.550 1.00 85.75 212 LEU A N 1
ATOM 1609 C CA . LEU A 1 212 ? -17.205 9.965 13.944 1.00 85.75 212 LEU A CA 1
ATOM 1610 C C . LEU A 1 212 ? -16.037 10.309 13.009 1.00 85.75 212 LEU A C 1
ATOM 1612 O O . LEU A 1 212 ? -15.579 11.450 13.005 1.00 85.75 212 LEU A O 1
ATOM 1616 N N . LEU A 1 213 ? -15.557 9.343 12.221 1.00 87.44 213 LEU A N 1
ATOM 1617 C CA . LEU A 1 213 ? -14.423 9.505 11.310 1.00 87.44 213 LEU A CA 1
ATOM 1618 C C . LEU A 1 213 ? -14.845 9.653 9.842 1.00 87.44 213 LEU A C 1
ATOM 1620 O O . LEU A 1 213 ? -13.980 9.789 8.979 1.00 87.44 213 LEU A O 1
ATOM 1624 N N . ASP A 1 214 ? -16.147 9.659 9.549 1.00 88.88 214 ASP A N 1
ATOM 1625 C CA . ASP A 1 214 ? -16.703 9.558 8.193 1.00 88.88 214 ASP A CA 1
ATOM 1626 C C . ASP A 1 214 ? -16.167 10.637 7.230 1.00 88.88 214 ASP A C 1
ATOM 1628 O O . ASP A 1 214 ? -15.676 10.345 6.137 1.00 88.88 214 ASP A O 1
ATOM 1632 N N . ALA A 1 215 ? -16.131 11.894 7.683 1.00 89.50 215 ALA A N 1
ATOM 1633 C CA . ALA A 1 215 ? -15.592 13.000 6.892 1.00 89.50 215 ALA A CA 1
ATOM 1634 C C . ALA A 1 215 ? -14.099 12.811 6.553 1.00 89.50 215 ALA A C 1
ATOM 1636 O O . ALA A 1 215 ? -13.674 13.078 5.423 1.00 89.50 215 ALA A O 1
ATOM 1637 N N . GLY A 1 216 ? -13.303 12.334 7.515 1.00 90.62 216 GLY A N 1
ATOM 1638 C CA . GLY A 1 216 ? -11.889 12.014 7.315 1.00 90.62 216 GLY A CA 1
ATOM 1639 C C . GLY A 1 216 ? -11.701 10.838 6.363 1.00 90.62 216 GLY A C 1
ATOM 1640 O O . GLY A 1 216 ? -10.877 10.910 5.454 1.00 90.62 216 GLY A O 1
ATOM 1641 N N . VAL A 1 217 ? -12.512 9.791 6.520 1.00 91.56 217 VAL A N 1
ATOM 1642 C CA . VAL A 1 217 ? -12.519 8.578 5.690 1.00 91.56 217 VAL A CA 1
ATOM 1643 C C . VAL A 1 217 ? -12.820 8.887 4.226 1.00 91.56 217 VAL A C 1
ATOM 1645 O O . VAL A 1 217 ? -12.161 8.332 3.338 1.00 91.56 217 VAL A O 1
ATOM 1648 N N . HIS A 1 218 ? -13.776 9.777 3.953 1.00 92.75 218 HIS A N 1
ATOM 1649 C CA . HIS A 1 218 ? -14.126 10.160 2.584 1.00 92.75 218 HIS A CA 1
ATOM 1650 C C . HIS A 1 218 ? -13.014 10.966 1.909 1.00 92.75 218 HIS A C 1
ATOM 1652 O O . HIS A 1 218 ? -12.619 10.673 0.778 1.00 92.75 218 HIS A O 1
ATOM 1658 N N . ARG A 1 219 ? -12.447 11.952 2.620 1.00 94.75 219 ARG A N 1
ATOM 1659 C CA . ARG A 1 219 ? -11.315 12.753 2.117 1.00 94.75 219 ARG A CA 1
ATOM 1660 C C . ARG A 1 219 ? -10.075 11.889 1.880 1.00 94.75 219 ARG A C 1
ATOM 1662 O O . ARG A 1 219 ? -9.463 11.996 0.819 1.00 94.75 219 ARG A O 1
ATOM 1669 N N . ALA A 1 220 ? -9.758 11.001 2.821 1.00 93.19 220 ALA A N 1
ATOM 1670 C CA . ALA A 1 220 ? -8.682 10.024 2.682 1.00 93.19 220 ALA A CA 1
ATOM 1671 C C . ALA A 1 220 ? -8.904 9.113 1.470 1.00 93.19 220 ALA A C 1
ATOM 1673 O O . ALA A 1 220 ? -7.996 8.917 0.669 1.00 93.19 220 ALA A O 1
ATOM 1674 N N . GLY A 1 221 ? -10.133 8.622 1.279 1.00 93.81 221 GLY A N 1
ATOM 1675 C CA . GLY A 1 221 ? -10.500 7.805 0.123 1.00 93.81 221 GLY A CA 1
ATOM 1676 C C . GLY A 1 221 ? -10.252 8.510 -1.211 1.00 93.81 221 GLY A C 1
ATOM 1677 O O . GLY A 1 221 ? -9.675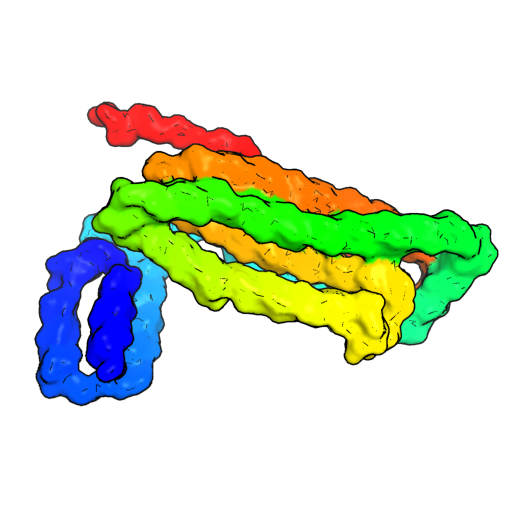 7.910 -2.115 1.00 93.81 221 GLY A O 1
ATOM 1678 N N . ARG A 1 222 ? -10.615 9.794 -1.331 1.0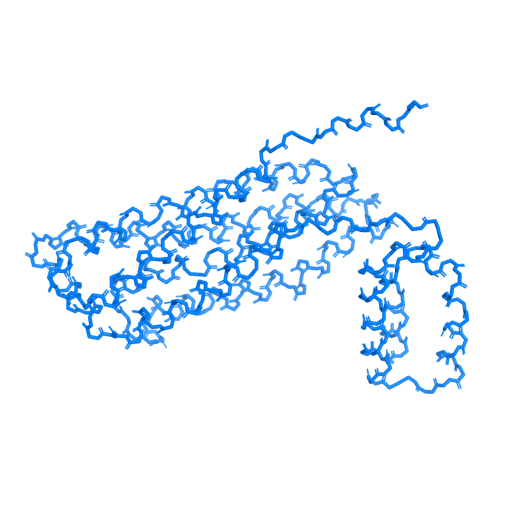0 96.00 222 ARG A N 1
ATOM 1679 C CA . ARG A 1 222 ? -10.352 10.588 -2.546 1.00 96.00 222 ARG A CA 1
ATOM 1680 C C . ARG A 1 222 ? -8.858 10.730 -2.832 1.00 96.00 222 ARG A C 1
ATOM 1682 O O . ARG A 1 222 ? -8.438 10.474 -3.956 1.00 96.00 222 ARG A O 1
ATOM 1689 N N . LEU A 1 223 ? -8.062 11.095 -1.825 1.00 96.12 223 LEU A N 1
ATOM 1690 C CA . LEU A 1 223 ? -6.609 11.235 -1.976 1.00 96.12 223 LEU A CA 1
ATOM 1691 C C . LEU A 1 223 ? -5.940 9.897 -2.325 1.00 96.12 223 LEU A C 1
ATOM 1693 O O . LEU A 1 223 ? -5.070 9.864 -3.191 1.00 96.12 223 LEU A O 1
ATOM 1697 N N . LEU A 1 224 ? -6.395 8.787 -1.733 1.00 94.88 224 LEU A N 1
ATOM 1698 C CA . LEU A 1 224 ? -5.918 7.446 -2.085 1.00 94.88 224 LEU A CA 1
ATOM 1699 C C . LEU A 1 224 ? -6.260 7.055 -3.521 1.00 94.88 224 LEU A C 1
ATOM 1701 O O . LEU A 1 224 ? -5.422 6.461 -4.193 1.00 94.88 224 LEU A O 1
ATOM 1705 N N . SER A 1 225 ? -7.453 7.399 -4.010 1.00 96.31 225 SER A N 1
ATOM 1706 C CA . SER A 1 225 ? -7.813 7.173 -5.415 1.00 96.31 225 SER A CA 1
ATOM 1707 C C . SER A 1 225 ? -6.914 7.963 -6.363 1.00 96.31 225 SER A C 1
ATOM 1709 O O . SER A 1 225 ? -6.497 7.425 -7.385 1.00 96.31 225 SER A O 1
ATOM 1711 N N . ILE A 1 226 ? -6.583 9.213 -6.018 1.00 96.75 226 ILE A N 1
ATOM 1712 C CA . ILE A 1 226 ? -5.663 10.043 -6.809 1.00 96.75 226 ILE A CA 1
ATOM 1713 C C . ILE A 1 226 ? -4.261 9.427 -6.807 1.00 96.75 226 ILE A C 1
ATOM 1715 O O . ILE A 1 226 ? -3.676 9.268 -7.873 1.00 96.75 226 ILE A O 1
ATOM 1719 N N . ALA A 1 227 ? -3.745 9.016 -5.644 1.00 95.75 227 ALA A N 1
ATOM 1720 C CA . ALA A 1 227 ? -2.452 8.337 -5.552 1.00 95.75 227 ALA A CA 1
ATOM 1721 C C . ALA A 1 227 ? -2.432 7.039 -6.382 1.00 95.75 227 ALA A C 1
ATOM 1723 O O . ALA A 1 227 ? -1.506 6.802 -7.152 1.00 95.75 227 ALA A O 1
ATOM 1724 N N . ALA A 1 228 ? -3.482 6.219 -6.293 1.00 95.69 228 ALA A N 1
ATOM 1725 C CA . ALA A 1 228 ? -3.603 4.990 -7.072 1.00 95.69 228 ALA A CA 1
ATOM 1726 C C . ALA A 1 228 ? -3.662 5.247 -8.589 1.00 95.69 228 ALA A C 1
ATOM 1728 O O . ALA A 1 228 ? -3.036 4.507 -9.351 1.00 95.69 228 ALA A O 1
ATOM 1729 N N . ALA A 1 229 ? -4.369 6.292 -9.028 1.00 96.62 229 ALA A N 1
ATOM 1730 C CA . ALA A 1 229 ? -4.397 6.703 -10.429 1.00 96.62 229 ALA A CA 1
ATOM 1731 C C . ALA A 1 229 ? -3.019 7.197 -10.894 1.00 96.62 229 ALA A C 1
ATOM 1733 O O . ALA A 1 229 ? -2.562 6.814 -11.968 1.00 96.62 229 ALA A O 1
ATOM 1734 N N . LEU A 1 230 ? -2.321 7.974 -10.060 1.00 96.44 230 LEU A N 1
ATOM 1735 C CA . LEU A 1 230 ? -0.969 8.446 -10.350 1.00 96.44 230 LEU A CA 1
ATOM 1736 C C . LEU A 1 230 ? 0.016 7.282 -10.525 1.00 96.44 230 LEU A C 1
ATOM 1738 O O . LEU A 1 230 ? 0.777 7.278 -11.488 1.00 96.44 230 LEU A O 1
ATOM 1742 N N . ASN A 1 231 ? -0.072 6.255 -9.671 1.00 95.44 231 ASN A N 1
ATOM 1743 C CA . ASN A 1 231 ? 0.698 5.014 -9.802 1.00 95.44 231 ASN A CA 1
ATOM 1744 C C . ASN A 1 231 ? 0.460 4.316 -11.152 1.00 95.44 231 ASN A C 1
ATOM 1746 O O . ASN A 1 231 ? 1.398 3.814 -11.761 1.00 95.44 231 ASN A O 1
ATOM 1750 N N . MET A 1 232 ? -0.787 4.284 -11.640 1.00 96.12 232 MET A N 1
ATOM 1751 C CA . MET A 1 232 ? -1.102 3.701 -12.952 1.00 96.12 232 MET A CA 1
ATOM 1752 C C . MET A 1 232 ? -0.474 4.514 -14.086 1.00 96.12 232 MET A C 1
ATOM 1754 O O . MET A 1 232 ? 0.133 3.940 -14.987 1.00 96.12 232 MET A O 1
ATOM 1758 N N . VAL A 1 233 ? -0.596 5.844 -14.029 1.00 96.75 233 VAL A N 1
ATOM 1759 C CA . VAL A 1 233 ? -0.033 6.748 -15.045 1.00 96.75 233 VAL A CA 1
ATOM 1760 C C . VAL A 1 233 ? 1.494 6.667 -15.067 1.00 96.75 233 VAL A C 1
ATOM 1762 O O . VAL A 1 233 ? 2.083 6.696 -16.143 1.00 96.75 233 VAL A O 1
ATOM 1765 N N . ALA A 1 234 ? 2.138 6.489 -13.913 1.00 95.44 234 ALA A N 1
ATOM 1766 C CA . ALA A 1 234 ? 3.590 6.368 -13.795 1.00 95.44 234 ALA A CA 1
ATOM 1767 C C . ALA A 1 234 ? 4.180 5.165 -14.558 1.00 95.44 234 ALA A C 1
ATOM 1769 O O . ALA A 1 234 ? 5.331 5.217 -14.988 1.00 95.44 234 ALA A O 1
ATOM 1770 N N . TRP A 1 235 ? 3.396 4.109 -14.803 1.00 95.69 235 TRP A N 1
ATOM 1771 C CA . TRP A 1 235 ? 3.838 2.975 -15.620 1.00 95.69 235 TRP A CA 1
ATOM 1772 C C . TRP A 1 235 ? 3.874 3.269 -17.123 1.00 95.69 235 TRP A C 1
ATOM 1774 O O . TRP A 1 235 ? 4.601 2.588 -17.840 1.00 95.69 235 TRP A O 1
ATOM 1784 N N . VAL A 1 236 ? 3.147 4.278 -17.617 1.00 96.25 236 VAL A N 1
ATOM 1785 C CA . VAL A 1 236 ? 3.147 4.648 -19.046 1.00 96.25 236 VAL A CA 1
ATOM 1786 C C . VAL A 1 236 ? 4.554 5.004 -19.548 1.00 96.25 236 VAL A C 1
ATOM 1788 O O . VAL A 1 236 ? 5.008 4.362 -20.495 1.00 96.25 236 VAL A O 1
ATOM 1791 N N . PRO A 1 237 ? 5.294 5.952 -18.935 1.00 94.94 237 PRO A N 1
ATOM 1792 C CA . PRO A 1 237 ? 6.658 6.250 -19.366 1.00 94.94 237 PRO A CA 1
ATOM 1793 C C . PRO A 1 237 ? 7.614 5.060 -19.206 1.00 94.94 237 PRO A C 1
ATOM 1795 O O . PRO A 1 237 ? 8.484 4.880 -20.051 1.00 94.94 237 PRO A O 1
ATOM 1798 N N . VAL A 1 238 ? 7.436 4.208 -18.189 1.00 93.56 238 VAL A N 1
ATOM 1799 C CA . VAL A 1 238 ? 8.248 2.986 -18.027 1.00 93.56 238 VAL A CA 1
ATOM 1800 C C . VAL A 1 238 ? 8.017 2.002 -19.171 1.00 93.56 238 VAL A C 1
ATOM 1802 O O . VAL A 1 238 ? 8.977 1.456 -19.705 1.00 93.56 238 VAL A O 1
ATOM 1805 N N . LEU A 1 239 ? 6.763 1.781 -19.569 1.00 94.88 239 LEU A N 1
ATOM 1806 C CA . LEU A 1 239 ? 6.438 0.918 -20.703 1.00 94.88 239 LEU A CA 1
ATOM 1807 C C . LEU A 1 239 ? 7.015 1.472 -22.005 1.00 94.88 239 LEU A C 1
ATOM 1809 O O . LEU A 1 239 ? 7.574 0.703 -22.777 1.00 94.88 239 LEU A O 1
ATOM 1813 N N . LEU A 1 240 ? 6.941 2.788 -22.225 1.00 94.81 240 LEU A N 1
ATOM 1814 C CA . LEU A 1 240 ? 7.551 3.426 -23.395 1.00 94.81 240 LEU A CA 1
ATOM 1815 C C . LEU A 1 240 ? 9.072 3.218 -23.414 1.00 94.81 240 LEU A C 1
ATOM 1817 O O . LEU A 1 240 ? 9.614 2.761 -24.419 1.00 94.81 240 LEU A O 1
ATOM 1821 N N . LEU A 1 241 ? 9.752 3.455 -22.290 1.00 92.06 241 LEU A N 1
ATOM 1822 C CA . LEU A 1 241 ? 11.186 3.183 -22.152 1.00 92.06 241 LEU A CA 1
ATOM 1823 C C . LEU A 1 241 ? 11.522 1.712 -22.422 1.00 92.06 241 LEU A C 1
ATOM 1825 O O . LEU A 1 241 ? 12.458 1.420 -23.162 1.00 92.06 241 LEU A O 1
ATOM 1829 N N . LEU A 1 242 ? 10.730 0.788 -21.871 1.00 91.88 242 LEU A N 1
ATOM 1830 C CA . LEU A 1 242 ? 10.901 -0.644 -22.095 1.00 91.88 242 LEU A CA 1
ATOM 1831 C C . LEU A 1 242 ? 10.713 -1.009 -23.570 1.00 91.88 242 LEU A C 1
ATOM 1833 O O . LEU A 1 242 ? 11.460 -1.838 -24.072 1.00 91.88 242 LEU A O 1
ATOM 1837 N N . THR A 1 243 ? 9.748 -0.400 -24.268 1.00 94.31 243 THR A N 1
ATOM 1838 C CA . THR A 1 243 ? 9.533 -0.649 -25.703 1.00 94.31 243 THR A CA 1
ATOM 1839 C C . THR A 1 243 ? 10.678 -0.127 -26.565 1.00 94.31 243 THR A C 1
ATOM 1841 O O . THR A 1 243 ? 11.079 -0.820 -27.495 1.00 94.31 243 THR A O 1
ATOM 1844 N N . LEU A 1 244 ? 11.243 1.039 -26.232 1.00 93.56 244 LEU A N 1
ATOM 1845 C CA . LEU A 1 244 ? 12.410 1.592 -26.929 1.00 93.56 244 LEU A CA 1
ATOM 1846 C C . LEU A 1 244 ? 13.661 0.731 -26.706 1.00 93.56 244 LEU A C 1
ATOM 1848 O O . LEU A 1 244 ? 14.442 0.532 -27.628 1.00 93.56 244 LEU A O 1
ATOM 1852 N N . GLY A 1 245 ? 13.827 0.193 -25.495 1.00 91.19 245 GLY A N 1
ATOM 1853 C CA . GLY A 1 245 ? 14.957 -0.651 -25.103 1.00 91.19 245 GLY A CA 1
ATOM 1854 C C . GLY A 1 245 ? 14.746 -2.157 -25.276 1.00 91.19 245 GLY A C 1
ATOM 1855 O O . GLY A 1 245 ? 15.582 -2.940 -24.826 1.00 91.19 245 GLY A O 1
ATOM 1856 N N . ALA A 1 246 ? 13.631 -2.596 -25.869 1.00 92.25 246 ALA A N 1
ATOM 1857 C CA . ALA A 1 246 ? 13.200 -3.995 -25.799 1.00 92.25 246 ALA A CA 1
ATOM 1858 C C . ALA A 1 246 ? 14.195 -4.975 -26.438 1.00 92.25 246 ALA A C 1
ATOM 1860 O O . ALA A 1 246 ? 14.327 -6.101 -25.961 1.00 92.25 246 ALA A O 1
ATOM 1861 N N . SER A 1 247 ? 14.909 -4.558 -27.489 1.00 92.94 247 SER A N 1
ATOM 1862 C CA . SER A 1 247 ? 15.912 -5.390 -28.169 1.00 92.94 247 SER A CA 1
ATOM 1863 C C . SER A 1 247 ? 17.171 -5.634 -27.332 1.00 92.94 247 SER A C 1
ATOM 1865 O O . SER A 1 247 ? 17.832 -6.648 -27.536 1.00 92.94 247 SER A O 1
ATOM 1867 N N . GLY A 1 248 ? 17.479 -4.748 -26.378 1.00 90.44 248 GLY A N 1
ATOM 1868 C CA . GLY A 1 248 ? 18.564 -4.918 -25.405 1.00 90.44 248 GLY A CA 1
ATOM 1869 C C . GLY A 1 248 ? 18.131 -5.638 -24.125 1.00 90.44 248 GLY A C 1
ATOM 1870 O O . GLY A 1 248 ? 18.933 -5.852 -23.226 1.00 90.44 248 GLY A O 1
ATOM 1871 N N . ALA A 1 249 ? 16.855 -5.999 -23.992 1.00 90.31 249 ALA A N 1
ATOM 1872 C CA . ALA A 1 249 ? 16.326 -6.606 -22.781 1.00 90.31 249 ALA A CA 1
ATOM 1873 C C . ALA A 1 249 ? 16.187 -8.127 -22.925 1.00 90.31 249 ALA A C 1
ATOM 1875 O O . ALA A 1 249 ? 15.674 -8.639 -23.920 1.00 90.31 249 ALA A O 1
ATOM 1876 N N . SER A 1 250 ? 16.536 -8.883 -21.880 1.00 91.12 250 SER A N 1
ATOM 1877 C CA . SER A 1 250 ? 16.203 -10.311 -21.850 1.00 91.12 250 SER A CA 1
ATOM 1878 C C . SER A 1 250 ? 14.685 -10.527 -21.760 1.00 91.12 250 SER A C 1
ATOM 1880 O O . SER A 1 250 ? 13.973 -9.816 -21.048 1.00 91.12 250 SER A O 1
ATOM 1882 N N . THR A 1 251 ? 14.167 -11.575 -22.410 1.00 90.38 251 THR A N 1
ATOM 1883 C CA . THR A 1 251 ? 12.726 -11.902 -22.378 1.00 90.38 251 THR A CA 1
ATOM 1884 C C . THR A 1 251 ? 12.204 -12.097 -20.952 1.00 90.38 251 THR A C 1
ATOM 1886 O O . THR A 1 251 ? 11.091 -11.684 -20.635 1.00 90.38 251 THR A O 1
ATOM 1889 N N . ARG A 1 252 ? 13.015 -12.686 -20.060 1.00 88.62 252 ARG A N 1
ATOM 1890 C CA . ARG A 1 252 ? 12.654 -12.883 -18.645 1.00 88.62 252 ARG A CA 1
ATOM 1891 C C . ARG A 1 252 ? 12.456 -11.556 -17.918 1.00 88.62 252 ARG A C 1
ATOM 1893 O O . ARG A 1 252 ? 11.498 -11.430 -17.159 1.00 88.62 252 ARG A O 1
ATOM 1900 N N . PHE A 1 253 ? 13.333 -10.584 -18.167 1.00 88.38 253 PHE A N 1
ATOM 1901 C CA . PHE A 1 253 ? 13.200 -9.238 -17.622 1.00 88.38 253 PHE A CA 1
ATOM 1902 C C . PHE A 1 253 ? 11.911 -8.583 -18.121 1.00 88.38 253 PHE A C 1
ATOM 1904 O O . PHE A 1 253 ? 11.082 -8.191 -17.303 1.00 88.38 253 PHE A O 1
ATOM 1911 N N . VAL A 1 254 ? 11.679 -8.561 -19.438 1.00 89.81 254 VAL A N 1
ATOM 1912 C CA . VAL A 1 254 ? 10.469 -7.961 -20.035 1.00 89.81 254 VAL A CA 1
ATOM 1913 C C . VAL A 1 254 ? 9.195 -8.570 -19.441 1.00 89.81 254 VAL A C 1
ATOM 1915 O O . VAL A 1 254 ? 8.306 -7.838 -19.007 1.00 89.81 254 VAL A O 1
ATOM 1918 N N . VAL A 1 255 ? 9.120 -9.901 -19.343 1.00 90.19 255 VAL A N 1
ATOM 1919 C CA . VAL A 1 255 ? 7.971 -10.600 -18.742 1.00 90.19 255 VAL A CA 1
ATOM 1920 C C . VAL A 1 255 ? 7.777 -10.207 -17.274 1.00 90.19 255 VAL A C 1
ATOM 1922 O O . VAL A 1 255 ? 6.646 -9.950 -16.862 1.00 90.19 255 VAL A O 1
ATOM 1925 N N . ALA A 1 256 ? 8.853 -10.114 -16.487 1.00 87.88 256 ALA A N 1
ATOM 1926 C CA . ALA A 1 256 ? 8.769 -9.697 -15.088 1.00 87.88 256 ALA A CA 1
ATOM 1927 C C . ALA A 1 256 ? 8.265 -8.250 -14.942 1.00 87.88 256 ALA A C 1
ATOM 1929 O O . ALA A 1 256 ? 7.421 -7.979 -14.081 1.00 87.88 256 ALA A O 1
ATOM 1930 N N . VAL A 1 257 ? 8.721 -7.329 -15.800 1.00 88.94 257 VAL A N 1
ATOM 1931 C CA . VAL A 1 257 ? 8.247 -5.935 -15.805 1.00 88.94 257 VAL A CA 1
ATOM 1932 C C . VAL A 1 257 ? 6.771 -5.860 -16.186 1.00 88.94 257 VAL A C 1
ATOM 1934 O O . VAL A 1 257 ? 5.992 -5.236 -15.467 1.00 88.94 257 VAL A O 1
ATOM 1937 N N . LEU A 1 258 ? 6.353 -6.551 -17.248 1.00 92.25 258 LEU A N 1
ATOM 1938 C CA . LEU A 1 258 ? 4.950 -6.579 -17.676 1.00 92.25 258 LEU A CA 1
ATOM 1939 C C . LEU A 1 258 ? 4.030 -7.187 -16.609 1.00 92.25 258 LEU A C 1
ATOM 1941 O O . LEU A 1 258 ? 2.974 -6.626 -16.316 1.00 92.25 258 LEU A O 1
ATOM 1945 N N . ALA A 1 259 ? 4.441 -8.286 -15.971 1.00 90.75 259 ALA A N 1
ATOM 1946 C CA . ALA A 1 259 ? 3.697 -8.868 -14.855 1.00 90.75 259 ALA A CA 1
ATOM 1947 C C . ALA A 1 259 ? 3.563 -7.875 -13.687 1.00 90.75 259 ALA A C 1
ATOM 1949 O O . ALA A 1 259 ? 2.497 -7.761 -13.079 1.00 90.75 259 ALA A O 1
ATOM 1950 N N . SER A 1 260 ? 4.620 -7.109 -13.408 1.00 89.50 260 SER A N 1
ATOM 1951 C CA . SER A 1 260 ? 4.621 -6.089 -12.356 1.00 89.50 260 SER A CA 1
ATOM 1952 C C . SER A 1 260 ? 3.675 -4.931 -12.672 1.00 89.50 260 SER A C 1
ATOM 1954 O O . SER A 1 260 ? 2.910 -4.518 -11.799 1.00 89.50 260 SER A O 1
ATOM 1956 N N . VAL A 1 261 ? 3.654 -4.464 -13.924 1.00 92.69 261 VAL A N 1
ATOM 1957 C CA . VAL A 1 261 ? 2.705 -3.448 -14.408 1.00 92.69 261 VAL A CA 1
ATOM 1958 C C . VAL A 1 261 ? 1.271 -3.923 -14.191 1.00 92.69 261 VAL A C 1
ATOM 1960 O O . VAL A 1 261 ? 0.483 -3.220 -13.561 1.00 92.69 261 VAL A O 1
ATOM 1963 N N . VAL A 1 262 ? 0.935 -5.133 -14.653 1.00 93.06 262 VAL A N 1
ATOM 1964 C CA . VAL A 1 262 ? -0.420 -5.697 -14.526 1.00 93.06 262 VAL A CA 1
ATOM 1965 C C . VAL A 1 262 ? -0.837 -5.799 -13.058 1.00 93.06 262 VAL A C 1
ATOM 1967 O O . VAL A 1 262 ? -1.932 -5.363 -12.697 1.00 93.06 262 VAL A O 1
ATOM 1970 N N . CYS A 1 263 ? 0.041 -6.311 -12.193 1.00 91.62 263 CYS A N 1
ATOM 1971 C CA . CYS A 1 263 ? -0.219 -6.409 -10.758 1.00 91.62 263 CYS A CA 1
ATOM 1972 C C . CYS A 1 263 ? -0.411 -5.030 -10.106 1.00 91.62 263 CYS A C 1
ATOM 1974 O O . CYS A 1 263 ? -1.380 -4.827 -9.373 1.00 91.62 263 CYS A O 1
ATOM 1976 N N . SER A 1 264 ? 0.483 -4.077 -10.381 1.00 92.31 264 SER A N 1
ATOM 1977 C CA . SER A 1 264 ? 0.460 -2.728 -9.800 1.00 92.31 264 SER A CA 1
ATOM 1978 C C . SER A 1 264 ? -0.782 -1.942 -10.246 1.00 92.31 264 SER A C 1
ATOM 1980 O O . SER A 1 264 ? -1.492 -1.366 -9.418 1.00 92.31 264 SER A O 1
ATOM 1982 N N . VAL A 1 265 ? -1.129 -2.011 -11.536 1.00 94.12 265 VAL A N 1
ATOM 1983 C CA . VAL A 1 265 ? -2.354 -1.417 -12.092 1.00 94.12 265 VAL A CA 1
ATOM 1984 C C . VAL A 1 265 ? -3.606 -2.086 -11.518 1.00 94.12 265 VAL A C 1
ATOM 1986 O O . VAL A 1 265 ? -4.541 -1.393 -11.114 1.00 94.12 265 VAL A O 1
ATOM 1989 N N . GLY A 1 266 ? -3.623 -3.417 -11.415 1.00 92.25 266 GLY A N 1
ATOM 1990 C CA . GLY A 1 266 ? -4.730 -4.161 -10.811 1.00 92.25 266 GLY A CA 1
ATOM 1991 C C . GLY A 1 266 ? -4.981 -3.762 -9.353 1.00 92.25 266 GLY A C 1
ATOM 1992 O O . GLY A 1 266 ? -6.127 -3.509 -8.971 1.00 92.25 266 GLY A O 1
ATOM 1993 N N . ILE A 1 267 ? -3.913 -3.625 -8.556 1.00 91.62 267 ILE A N 1
ATOM 1994 C CA . ILE A 1 267 ? -3.966 -3.098 -7.183 1.00 91.62 267 ILE A CA 1
ATOM 1995 C C . ILE A 1 267 ? -4.605 -1.701 -7.178 1.00 91.62 267 ILE A C 1
ATOM 1997 O O . ILE A 1 267 ? -5.582 -1.482 -6.452 1.00 91.62 267 ILE A O 1
ATOM 2001 N N . SER A 1 268 ? -4.118 -0.782 -8.019 1.00 94.50 268 SER A N 1
ATOM 2002 C CA . SER A 1 268 ? -4.648 0.584 -8.119 1.00 94.50 268 SER A CA 1
ATOM 2003 C C . SER A 1 268 ? -6.140 0.625 -8.466 1.00 94.50 268 SER A C 1
ATOM 2005 O O . SER A 1 268 ? -6.900 1.346 -7.816 1.00 94.50 268 SER A O 1
ATOM 2007 N N . VAL A 1 269 ? -6.596 -0.180 -9.430 1.00 94.81 269 VAL A N 1
ATOM 2008 C CA . VAL A 1 269 ? -8.018 -0.257 -9.817 1.00 94.81 269 VAL A CA 1
ATOM 2009 C C . VAL A 1 269 ? -8.883 -0.733 -8.650 1.00 94.81 269 VAL A C 1
ATOM 2011 O O . VAL A 1 269 ? -9.948 -0.164 -8.386 1.00 94.81 269 VAL A O 1
ATOM 2014 N N . VAL A 1 270 ? -8.428 -1.752 -7.916 1.00 92.69 270 VAL A N 1
ATOM 2015 C CA . VAL A 1 270 ? -9.136 -2.252 -6.730 1.00 92.69 270 VAL A CA 1
ATOM 2016 C C . VAL A 1 270 ? -9.227 -1.168 -5.655 1.00 92.69 270 VAL A C 1
ATOM 2018 O O . VAL A 1 270 ? -10.310 -0.967 -5.103 1.00 92.69 270 VAL A O 1
ATOM 2021 N N . ILE A 1 271 ? -8.144 -0.427 -5.398 1.00 92.19 271 ILE A N 1
ATOM 2022 C CA . ILE A 1 271 ? -8.130 0.691 -4.441 1.00 92.19 271 ILE A CA 1
ATOM 2023 C C . ILE A 1 271 ? -9.129 1.777 -4.851 1.00 92.19 271 ILE A C 1
ATOM 2025 O O . ILE A 1 271 ? -9.981 2.150 -4.041 1.00 92.19 271 ILE A O 1
ATOM 2029 N N . ILE A 1 272 ? -9.083 2.240 -6.105 1.00 95.31 272 ILE A N 1
ATOM 2030 C CA . ILE A 1 272 ? -10.000 3.269 -6.622 1.00 95.31 272 ILE A CA 1
ATOM 2031 C C . ILE A 1 272 ? -11.449 2.809 -6.447 1.00 95.31 272 ILE A C 1
ATOM 2033 O O . ILE A 1 272 ? -12.283 3.550 -5.918 1.00 95.31 272 ILE A O 1
ATOM 2037 N N . ARG A 1 273 ? -11.759 1.560 -6.810 1.00 94.38 273 ARG A N 1
ATOM 2038 C CA . ARG A 1 273 ? -13.104 0.992 -6.645 1.00 94.38 273 ARG A CA 1
ATOM 2039 C C . ARG A 1 273 ? -13.519 0.918 -5.172 1.00 94.38 273 ARG A C 1
ATOM 2041 O O . ARG A 1 273 ? -14.662 1.220 -4.842 1.00 94.38 273 ARG A O 1
ATOM 2048 N N . SER A 1 274 ? -12.614 0.544 -4.273 1.00 90.44 274 SER A N 1
ATOM 2049 C CA . SER A 1 274 ? -12.870 0.488 -2.826 1.00 90.44 274 SER A CA 1
ATOM 2050 C C . SER A 1 274 ? -13.046 1.862 -2.173 1.00 90.44 274 SER A C 1
ATOM 2052 O O . SER A 1 274 ? -13.690 1.966 -1.126 1.00 90.44 274 SER A O 1
ATOM 2054 N N . CYS A 1 275 ? -12.491 2.913 -2.768 1.00 92.50 275 CYS A N 1
ATOM 2055 C CA . CYS A 1 275 ? -12.640 4.288 -2.300 1.00 92.50 275 CYS A CA 1
ATOM 2056 C C . CYS A 1 275 ? -13.861 5.008 -2.894 1.00 92.50 275 CYS A C 1
ATOM 2058 O O . CYS A 1 275 ? -14.346 5.955 -2.283 1.00 92.50 275 CYS A O 1
ATOM 2060 N N . THR A 1 276 ? -14.362 4.567 -4.052 1.00 92.81 276 THR A N 1
ATOM 2061 C CA . THR A 1 276 ? -15.474 5.216 -4.779 1.00 92.81 276 THR A CA 1
ATOM 2062 C C . THR A 1 276 ? -16.827 4.532 -4.607 1.00 92.81 276 THR A C 1
ATOM 2064 O O . THR A 1 276 ? -17.848 5.142 -4.917 1.00 92.81 276 THR A O 1
ATOM 2067 N N . ARG A 1 277 ? -16.871 3.286 -4.113 1.00 89.75 277 ARG A N 1
ATOM 2068 C CA . ARG A 1 277 ? -18.145 2.607 -3.841 1.00 89.75 277 ARG A CA 1
ATOM 2069 C C . ARG A 1 277 ? -18.988 3.436 -2.860 1.00 89.75 277 ARG A C 1
ATOM 2071 O O . ARG A 1 277 ? -18.489 3.730 -1.773 1.00 89.75 277 ARG A O 1
ATOM 2078 N N . PRO A 1 278 ? -20.245 3.771 -3.205 1.00 80.62 278 PRO A N 1
ATOM 2079 C CA . PRO A 1 278 ? -21.149 4.410 -2.261 1.00 80.62 278 PRO A CA 1
ATOM 2080 C C . PRO A 1 278 ? -21.339 3.481 -1.060 1.00 80.62 278 PRO A C 1
ATOM 2082 O O . PRO A 1 278 ? -21.566 2.279 -1.238 1.00 80.62 278 PRO A O 1
ATOM 2085 N N . GLU A 1 279 ? -21.205 4.009 0.160 1.00 77.12 279 GLU A N 1
ATOM 2086 C CA . GLU A 1 279 ? -21.546 3.217 1.340 1.00 77.12 279 GLU A CA 1
ATOM 2087 C C . GLU A 1 279 ? -23.036 2.870 1.255 1.00 77.12 279 GLU A C 1
ATOM 2089 O O . GLU A 1 279 ? -23.848 3.776 1.043 1.00 77.12 279 GLU A O 1
ATOM 2094 N N . PRO A 1 280 ? -23.419 1.585 1.385 1.00 72.19 280 PRO A N 1
ATOM 2095 C CA . PRO A 1 280 ? -24.824 1.218 1.442 1.00 72.19 280 PRO A CA 1
ATOM 2096 C C . PRO A 1 280 ? -25.458 2.036 2.563 1.00 72.19 280 PRO A C 1
ATOM 2098 O O . PRO A 1 280 ? -25.006 1.981 3.708 1.00 72.19 280 PRO A O 1
ATOM 2101 N N . SER A 1 281 ? -26.437 2.862 2.196 1.00 61.66 281 SER A N 1
ATOM 2102 C CA . SER A 1 281 ? -27.026 3.878 3.061 1.00 61.66 281 SER A CA 1
ATOM 2103 C C . SER A 1 281 ? -27.335 3.285 4.434 1.00 61.66 281 SER A C 1
ATOM 2105 O O . SER A 1 281 ? -28.193 2.409 4.554 1.00 61.66 281 SER A O 1
ATOM 2107 N N . ARG A 1 282 ? -26.660 3.784 5.481 1.00 61.91 282 ARG A N 1
ATOM 2108 C CA . ARG A 1 282 ? -26.842 3.379 6.893 1.00 61.91 282 ARG A CA 1
ATOM 2109 C C . ARG A 1 282 ? -28.269 3.608 7.428 1.00 61.91 282 ARG A C 1
ATOM 2111 O O . ARG A 1 282 ? -28.544 3.309 8.586 1.00 61.91 282 ARG A O 1
ATOM 2118 N N . ASN A 1 283 ? -29.177 4.100 6.588 1.00 57.69 283 ASN A N 1
ATOM 2119 C CA . ASN A 1 283 ? -30.571 4.401 6.898 1.00 57.69 283 ASN A CA 1
ATOM 2120 C C . ASN A 1 283 ? -31.414 3.160 7.242 1.00 57.69 283 ASN A C 1
ATOM 2122 O O . ASN A 1 283 ? -32.473 3.316 7.831 1.00 57.69 283 ASN A O 1
ATOM 2126 N N . LEU A 1 284 ? -30.944 1.941 6.954 1.00 57.22 284 LEU A N 1
ATOM 2127 C CA . LEU A 1 284 ? -31.690 0.707 7.248 1.00 57.22 284 LEU A CA 1
ATOM 2128 C C . LEU A 1 284 ? -31.536 0.171 8.686 1.00 57.22 284 LEU A C 1
ATOM 2130 O O . LEU A 1 284 ? -32.171 -0.819 9.013 1.00 57.22 284 LEU A O 1
ATOM 2134 N N . VAL A 1 285 ? -30.714 0.785 9.550 1.00 54.50 285 VAL A N 1
ATOM 2135 C CA . VAL A 1 285 ? -30.466 0.283 10.930 1.00 54.50 285 VAL A CA 1
ATOM 2136 C C . VAL A 1 285 ? -31.032 1.223 12.011 1.00 54.50 285 VAL A C 1
ATOM 2138 O O . VAL A 1 285 ? -30.711 1.097 13.188 1.00 54.50 285 VAL A O 1
ATOM 2141 N N . ARG A 1 286 ? -31.861 2.204 11.631 1.00 53.62 286 ARG A N 1
ATOM 2142 C CA . ARG A 1 286 ? -32.585 3.075 12.583 1.00 53.62 286 ARG A CA 1
ATOM 2143 C C . ARG A 1 286 ? -34.106 2.870 12.585 1.00 53.62 286 ARG A C 1
ATOM 2145 O O . ARG A 1 286 ? -34.785 3.621 13.278 1.00 53.62 286 ARG A O 1
ATOM 2152 N N . ALA A 1 287 ? -34.607 1.896 11.829 1.00 49.38 287 ALA A N 1
ATOM 2153 C CA . ALA A 1 287 ? -35.978 1.396 11.922 1.00 49.38 287 ALA A CA 1
ATOM 2154 C C . ALA A 1 287 ? -35.973 0.118 12.767 1.00 49.38 287 ALA A C 1
ATOM 2156 O O . ALA A 1 287 ? -36.913 -0.047 13.569 1.00 49.38 287 ALA A O 1
#

Foldseek 3Di:
DQLVLQLVLLVLADPLCCVVCVVVVNVVPVVDPGDPVNSVVSNVVRVVCLCVQVVRVVGDNPPPPVLLVVLVVLLVVLVVLLVVLQVPLQQLVLLLVLLCVVPVVLLVVLLVLLLVLLVVLLVLLLVLCVLQLVLLPPPVNVVVVLSVVLVCLCVVPLVVLSVVLVVVLVCQVVVVDPPNDSLSNSCSSLSSSSVNLSSSVVSLVSQCVDPSSPRSSLSSLVSSLVSLVSSLVSCVSSVVSCVSSVVSHDPSNVVSSVVSSVSSNVSSVSSNCVSPDDDPPPVVPVD